Protein AF-A0A836VCF6-F1 (afdb_monomer)

Foldseek 3Di:
DDDDDDDPPPDDPDPPPPPPVVVVVVVVVCVVVVVVVVVVCCQQQPDPVPPGGNVVVVCVVVVVVVCVVVPNCVVVVVVVVVCQLVCVVPDPPDPDPDHPVRVVCVVCCCVVVAVQFLDKDKAAPVCVVVLVVLCPPPPFPDKDKDKDFDDDPPDPPQPVPPPDPDDRPTDIIMIMTTGHDPVCSVVSVVSD

Sequence (192 aa):
MPILVSPVWAEGGEGAVGDSWIQAHLSTLDARFGDVVALLETFLFADLGTGVPLIVVLLLLGGIYYSFYFGWLSFRGFRHAIDVIRGRYDDPDGPGEISHFQALTSALSATVGLGNIAGVAIVKPFLVEKLLENLRRAPLEACSVREVKGYGRQKSYLDQYSDSEYSLAFLPKVEVTLWVEDARSEEIVRKI

pLDDT: mean 77.46, std 15.01, range [37.38, 95.38]

Mean predicted aligned error: 16.12 Å

Secondary structure (DSSP, 8-state):
-------TTS-----TTTSHHHHHHHHHHHHHHHHHHHHHHHHHT-B-SSSSBHHHHHHHHHHHHHHHHTTSHHHHHHHHHHHHHTTTT--TTSS-SS-HHHHHHHHHHHHHH-TTEEEEEEE-GGGHHHHHHHHTTS--SEEEEEEEEE-STT-SS--S--SSS----PEEEEEEEEE--GGGHHHHHTT-

Radius of gyration: 30.4 Å; Cα contacts (8 Å, |Δi|>4): 134; chains: 1; bounding box: 53×67×80 Å

Solvent-accessible surface area (backbone atoms only — not comparable to full-atom values): 11812 Å² total; per-residue (Å²): 142,80,86,83,80,74,67,90,81,76,81,74,84,79,76,87,80,76,49,64,68,52,51,53,51,48,53,51,48,50,52,57,49,46,58,54,47,54,55,50,46,59,61,40,54,33,60,82,84,73,89,49,35,42,48,57,54,50,49,49,51,48,51,50,51,48,41,58,72,57,64,45,41,81,62,55,50,51,55,50,53,52,40,47,47,70,44,78,72,64,61,94,88,52,102,64,98,67,54,65,44,57,53,49,50,52,53,47,46,54,62,71,64,51,79,42,62,47,46,77,47,82,43,54,63,90,49,48,65,61,48,51,60,63,46,68,84,49,89,61,80,45,76,47,78,44,83,40,76,44,82,67,85,89,62,81,84,70,71,85,58,79,87,50,103,79,60,86,78,63,42,80,27,29,38,38,42,35,29,28,61,74,97,48,24,70,64,53,62,75,64,106

Structure (mmCIF, N/CA/C/O backbone):
data_AF-A0A836VCF6-F1
#
_entry.id   AF-A0A836VCF6-F1
#
loop_
_atom_site.group_PDB
_atom_site.id
_atom_site.type_symbol
_atom_site.label_atom_id
_atom_site.label_alt_id
_atom_site.label_comp_id
_atom_site.label_asym_id
_atom_site.label_entity_id
_atom_site.label_seq_id
_atom_site.pdbx_PDB_ins_code
_atom_site.Cartn_x
_atom_site.Cartn_y
_atom_site.Cartn_z
_atom_site.occupancy
_atom_site.B_iso_or_equiv
_atom_site.auth_seq_id
_atom_site.auth_comp_id
_atom_site.auth_asym_id
_atom_site.auth_atom_id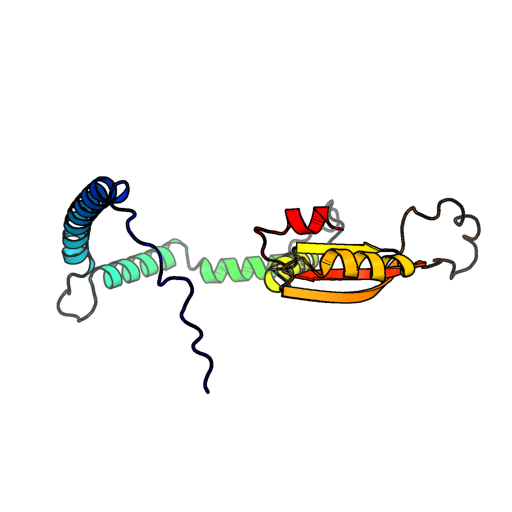
_atom_site.pdbx_PDB_model_num
ATOM 1 N N . MET A 1 1 ? 33.154 37.637 16.540 1.00 40.69 1 MET A N 1
ATOM 2 C CA . MET A 1 1 ? 32.206 37.612 15.406 1.00 40.69 1 MET A CA 1
ATOM 3 C C . MET A 1 1 ? 31.590 36.224 15.307 1.00 40.69 1 MET A C 1
ATOM 5 O O . MET A 1 1 ? 32.277 35.319 14.852 1.00 40.69 1 MET A O 1
ATOM 9 N N . PRO A 1 2 ? 30.344 36.038 15.765 1.00 38.09 2 PRO A N 1
ATOM 10 C CA . PRO A 1 2 ? 29.481 34.953 15.324 1.00 38.09 2 PRO A CA 1
ATOM 11 C C . PRO A 1 2 ? 28.315 35.502 14.486 1.00 38.09 2 PRO A C 1
ATOM 13 O O . PRO A 1 2 ? 27.782 36.578 14.752 1.00 38.09 2 PRO A O 1
ATOM 16 N N . ILE A 1 3 ? 27.963 34.760 13.442 1.00 43.88 3 ILE A N 1
ATOM 17 C CA . ILE A 1 3 ? 26.873 35.052 12.513 1.00 43.88 3 ILE A CA 1
ATOM 18 C C . ILE A 1 3 ? 25.553 34.703 13.215 1.00 43.88 3 ILE A C 1
ATOM 20 O O . ILE A 1 3 ? 25.296 33.537 13.505 1.00 43.88 3 ILE A O 1
ATOM 24 N N . LEU A 1 4 ? 24.741 35.720 13.513 1.00 43.47 4 LEU A N 1
ATOM 25 C CA . LEU A 1 4 ? 23.339 35.559 13.898 1.00 43.47 4 LEU A CA 1
ATOM 26 C C . LEU A 1 4 ? 22.538 35.222 12.638 1.00 43.47 4 LEU A C 1
ATOM 28 O O . LEU A 1 4 ? 22.347 36.079 11.781 1.00 43.47 4 LEU A O 1
ATOM 32 N N . VAL A 1 5 ? 22.068 33.982 12.533 1.00 50.16 5 VAL A N 1
ATOM 33 C CA . VAL A 1 5 ? 20.978 33.630 11.620 1.00 50.16 5 VAL A CA 1
ATOM 34 C C . VAL A 1 5 ? 19.702 33.733 12.448 1.00 50.16 5 VAL A C 1
ATOM 36 O O . VAL A 1 5 ? 19.405 32.842 13.243 1.00 50.16 5 VAL A O 1
ATOM 39 N N . SER A 1 6 ? 18.999 34.863 12.351 1.00 51.84 6 SER A N 1
ATOM 40 C CA . SER A 1 6 ? 17.642 34.949 12.885 1.00 51.84 6 SER A CA 1
ATOM 41 C C . SER A 1 6 ? 16.709 34.127 11.988 1.00 51.84 6 SER A C 1
ATOM 43 O O . SER A 1 6 ? 16.887 34.098 10.766 1.00 51.84 6 SER A O 1
ATOM 45 N N . PRO A 1 7 ? 15.727 33.418 12.558 1.00 46.94 7 PRO A N 1
ATOM 46 C CA . PRO A 1 7 ? 14.741 32.725 11.755 1.00 46.94 7 PRO A CA 1
ATOM 47 C C . PRO A 1 7 ? 13.890 33.712 10.942 1.00 46.94 7 PRO A C 1
ATOM 49 O O . PRO A 1 7 ? 13.363 34.685 11.480 1.00 46.94 7 PRO A O 1
ATOM 52 N N . VAL A 1 8 ? 13.701 33.407 9.655 1.00 54.53 8 VAL A N 1
ATOM 53 C CA . VAL A 1 8 ? 12.976 34.218 8.654 1.00 54.53 8 VAL A CA 1
ATOM 54 C C . VAL A 1 8 ? 11.466 34.367 8.930 1.00 54.53 8 VAL A C 1
ATOM 56 O O . VAL A 1 8 ? 10.745 34.994 8.165 1.00 54.53 8 VAL A O 1
ATOM 59 N N . TRP A 1 9 ? 10.978 33.804 10.035 1.00 50.16 9 TRP A N 1
ATOM 60 C CA . TRP A 1 9 ? 9.590 33.885 10.496 1.00 50.16 9 TRP A CA 1
ATOM 61 C C . TRP A 1 9 ? 9.353 34.945 11.585 1.00 50.16 9 TRP A C 1
ATOM 63 O O . TRP A 1 9 ? 8.245 35.041 12.103 1.00 50.16 9 TRP A O 1
ATOM 73 N N . ALA A 1 10 ? 10.362 35.748 11.943 1.00 41.81 10 ALA A N 1
ATOM 74 C CA . ALA A 1 10 ? 10.241 36.763 12.996 1.00 41.81 10 ALA A CA 1
ATOM 75 C C . ALA A 1 10 ? 9.867 38.182 12.508 1.00 41.81 10 ALA A C 1
ATOM 77 O O . ALA A 1 10 ? 9.735 39.081 13.334 1.00 41.81 10 ALA A O 1
ATOM 78 N N . GLU A 1 11 ? 9.649 38.399 11.207 1.00 43.53 11 GLU A N 1
ATOM 79 C CA . GLU A 1 11 ? 9.199 39.691 10.663 1.00 43.53 11 GLU A CA 1
ATOM 80 C C . GLU A 1 11 ? 7.970 39.504 9.767 1.00 43.53 11 GLU A C 1
ATOM 82 O O . GLU A 1 11 ? 8.047 39.420 8.545 1.00 43.53 11 GLU A O 1
ATOM 87 N N . GLY A 1 12 ? 6.811 39.419 10.414 1.00 37.66 12 GLY A N 1
ATOM 88 C CA . GLY A 1 12 ? 5.497 39.422 9.783 1.00 37.66 12 GLY A CA 1
ATOM 89 C C . GLY A 1 12 ? 4.502 40.101 10.711 1.00 37.66 12 GLY A C 1
ATOM 90 O O . GLY A 1 12 ? 3.755 39.434 11.421 1.00 37.66 12 GLY A O 1
ATOM 91 N N . GLY A 1 13 ? 4.553 41.432 10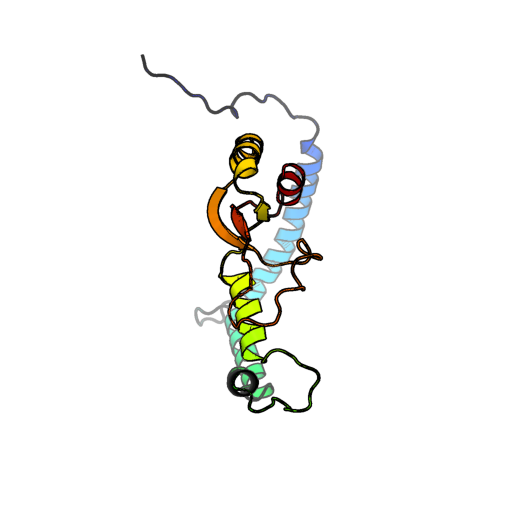.757 1.00 37.38 13 GLY A N 1
ATOM 92 C CA . GLY A 1 13 ? 3.535 42.240 11.415 1.00 37.38 13 GLY A CA 1
ATOM 93 C C . GLY A 1 13 ? 2.175 42.066 10.737 1.00 37.38 13 GLY A C 1
ATOM 94 O O . GLY A 1 13 ? 2.066 42.137 9.517 1.00 37.38 13 GLY A O 1
ATOM 95 N N . GLU A 1 14 ? 1.163 41.855 11.575 1.00 46.75 14 GLU A N 1
ATOM 96 C CA . GLU A 1 14 ? -0.240 42.224 11.364 1.00 46.75 14 GLU A CA 1
ATOM 97 C C . GLU A 1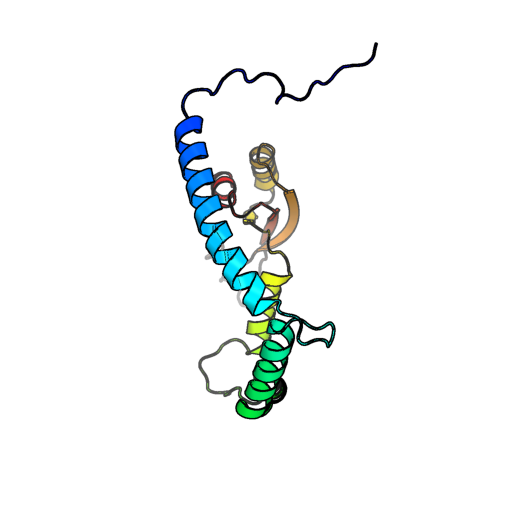 14 ? -0.951 41.651 10.125 1.00 46.75 14 GLU A C 1
ATOM 99 O O . GLU A 1 14 ? -1.226 42.328 9.140 1.00 46.75 14 GLU A O 1
ATOM 104 N N . GLY A 1 15 ? -1.425 40.413 10.283 1.00 39.78 15 GLY A N 1
ATOM 105 C CA . GLY A 1 15 ? -2.640 39.901 9.638 1.00 39.78 15 GLY A CA 1
ATOM 106 C C . GLY A 1 15 ? -3.902 40.125 10.487 1.00 39.78 15 GLY A C 1
ATOM 107 O O . GLY A 1 15 ? -4.812 39.300 10.488 1.00 39.78 15 GLY A O 1
ATOM 108 N N . ALA A 1 16 ? -3.974 41.215 11.255 1.00 52.16 16 ALA A N 1
ATOM 109 C CA . ALA A 1 16 ? -5.160 41.580 12.023 1.00 52.16 16 ALA A CA 1
ATOM 110 C C . ALA A 1 16 ? -6.220 42.186 11.089 1.00 52.16 16 ALA A C 1
ATOM 112 O O . ALA A 1 16 ? -6.293 43.400 10.987 1.00 52.16 16 ALA A O 1
ATOM 113 N N . VAL A 1 17 ? -6.987 41.346 10.376 1.00 50.31 17 VAL A N 1
ATOM 114 C CA . VAL A 1 17 ? -8.342 41.630 9.820 1.00 50.31 17 VAL A CA 1
ATOM 115 C C . VAL A 1 17 ? -8.967 40.380 9.155 1.00 50.31 17 VAL A C 1
ATOM 117 O O . VAL A 1 17 ? -10.184 40.324 9.002 1.00 50.31 17 VAL A O 1
ATOM 120 N N . GLY A 1 18 ? -8.196 39.325 8.855 1.00 51.38 18 GLY A N 1
ATOM 121 C CA . GLY A 1 18 ? -8.727 38.058 8.311 1.00 51.38 18 GLY A CA 1
ATOM 122 C C . GLY A 1 18 ? -9.150 37.012 9.351 1.00 51.38 18 GLY A C 1
ATOM 123 O O . GLY A 1 18 ? -10.059 36.228 9.090 1.00 51.38 18 GLY A O 1
ATOM 124 N N . ASP A 1 19 ? -8.547 37.040 10.542 1.00 59.59 19 ASP A N 1
ATOM 125 C CA . ASP A 1 19 ? -8.586 35.899 11.468 1.00 59.59 19 ASP A CA 1
ATOM 126 C C . ASP A 1 19 ? -9.614 36.020 12.600 1.00 59.59 19 ASP A C 1
ATOM 128 O O . ASP A 1 19 ? -9.986 35.017 13.184 1.00 59.59 19 ASP A O 1
ATOM 132 N N . SER A 1 20 ? -10.146 37.203 12.919 1.00 69.69 20 SER A N 1
ATOM 133 C CA . SER A 1 20 ? -11.030 37.365 14.093 1.00 69.69 20 SER A CA 1
ATOM 134 C C . SER A 1 20 ? -12.362 36.611 13.965 1.00 69.69 20 SER A C 1
ATOM 136 O O . SER A 1 20 ? -12.773 35.901 14.882 1.00 69.69 20 SER A O 1
ATOM 138 N N . TRP A 1 21 ? -13.030 36.706 12.809 1.00 77.81 21 TRP A N 1
ATOM 139 C CA . TRP A 1 21 ? -14.312 36.026 12.591 1.00 77.81 21 TRP A CA 1
ATOM 140 C C . TRP A 1 21 ? -14.137 34.515 12.399 1.00 77.81 21 TRP A C 1
ATOM 142 O O . TRP A 1 21 ? -15.017 33.758 12.812 1.00 77.81 21 TRP A O 1
ATOM 152 N N . ILE A 1 22 ? -13.006 34.091 11.815 1.00 80.56 22 ILE A N 1
ATOM 153 C CA . ILE A 1 22 ? -12.622 32.684 11.664 1.00 80.56 22 ILE A CA 1
ATOM 154 C C . ILE A 1 22 ? -12.351 32.107 13.047 1.00 80.56 22 ILE A C 1
ATOM 156 O O . ILE A 1 22 ? -12.977 31.127 13.414 1.00 80.56 22 ILE A O 1
ATOM 160 N N . GLN A 1 23 ? -11.517 32.754 13.860 1.00 80.94 23 GLN A N 1
ATOM 161 C CA . GLN A 1 23 ? -11.222 32.324 15.227 1.00 80.94 23 GLN A CA 1
ATOM 162 C C . GLN A 1 23 ? -12.479 32.336 16.117 1.00 80.94 23 GLN A C 1
ATOM 164 O O . GLN A 1 23 ? -12.679 31.424 16.917 1.00 80.94 23 GLN A O 1
ATOM 169 N N . ALA A 1 24 ? -13.390 33.301 15.945 1.00 80.69 24 ALA A N 1
ATOM 170 C CA . ALA A 1 24 ? -14.680 33.318 16.645 1.00 80.69 24 ALA A CA 1
ATOM 171 C C . ALA A 1 24 ? -15.609 32.165 16.211 1.00 80.69 24 ALA A C 1
ATOM 173 O O . ALA A 1 24 ? -16.263 31.540 17.048 1.00 80.69 24 ALA A O 1
ATOM 174 N N . HIS A 1 25 ? -15.656 31.840 14.915 1.00 84.25 25 HIS A N 1
ATOM 175 C CA . HIS A 1 25 ? -16.401 30.678 14.421 1.00 84.25 25 HIS A CA 1
ATOM 176 C C . HIS A 1 25 ? -15.766 29.359 14.868 1.00 84.25 25 HIS A C 1
ATOM 178 O O . HIS A 1 25 ? -16.492 28.472 15.309 1.00 84.25 25 HIS A O 1
ATOM 184 N N . LEU A 1 26 ? -14.438 29.241 14.803 1.00 85.25 26 LEU A N 1
ATOM 185 C CA . LEU A 1 26 ? -13.685 28.067 15.241 1.00 85.25 26 LEU A CA 1
ATOM 186 C C . LEU A 1 26 ? -13.871 27.823 16.737 1.00 85.25 26 LEU A C 1
ATOM 188 O O . LEU A 1 26 ? -14.265 26.734 17.111 1.00 85.25 26 LEU A O 1
ATOM 192 N N . SER A 1 27 ? -13.727 28.842 17.583 1.00 83.94 27 SER A N 1
ATOM 193 C CA . SER A 1 27 ? -13.968 28.713 19.030 1.00 83.94 27 SER A CA 1
ATOM 194 C C . SER A 1 27 ? -15.416 28.358 19.377 1.00 83.94 27 SER A C 1
ATOM 196 O O . SER A 1 27 ? -15.660 27.607 20.319 1.00 83.94 27 SER A O 1
ATOM 198 N N . THR A 1 28 ? -16.391 28.849 18.605 1.00 82.44 28 THR A N 1
ATOM 199 C CA . THR A 1 28 ? -17.796 28.451 18.771 1.00 82.44 28 THR A CA 1
ATOM 200 C C . THR A 1 28 ? -18.011 26.996 18.348 1.00 82.44 28 THR A C 1
ATOM 202 O O . THR A 1 28 ? -18.723 26.260 19.030 1.00 82.44 28 THR A O 1
ATOM 205 N N . LEU A 1 29 ? -17.397 26.567 17.241 1.00 86.44 29 LEU A N 1
ATOM 206 C CA . LEU A 1 29 ? -17.429 25.180 16.772 1.00 86.44 29 LEU A CA 1
ATOM 207 C C . LEU A 1 29 ? -16.742 24.240 17.764 1.00 86.44 29 LEU A C 1
ATOM 209 O O . LEU A 1 29 ? -17.327 23.222 18.117 1.00 86.44 29 LEU A O 1
ATOM 213 N N . ASP A 1 30 ? -15.569 24.612 18.267 1.00 90.00 30 ASP A N 1
ATOM 214 C CA . ASP A 1 30 ? -14.799 23.852 19.248 1.00 90.00 30 ASP A CA 1
ATOM 215 C C . ASP A 1 30 ? -15.549 23.730 20.570 1.00 90.00 30 ASP A C 1
ATOM 217 O O . ASP A 1 30 ? -15.584 22.648 21.147 1.00 90.00 30 ASP A O 1
ATOM 221 N N . ALA A 1 31 ? -16.220 24.790 21.033 1.00 89.88 31 ALA A N 1
ATOM 222 C CA . ALA A 1 31 ? -17.048 24.720 22.234 1.00 89.88 31 ALA A CA 1
ATOM 223 C C . ALA A 1 31 ? -18.228 23.751 22.050 1.00 89.88 31 ALA A C 1
ATOM 225 O O . ALA A 1 31 ? -18.467 22.886 22.889 1.00 89.88 31 ALA A O 1
ATOM 226 N N . ARG A 1 32 ? -18.938 23.839 20.916 1.00 86.50 32 ARG A N 1
ATOM 227 C CA . ARG A 1 32 ? -20.066 22.942 20.612 1.00 86.50 32 ARG A CA 1
ATOM 228 C C . ARG A 1 32 ? -19.626 21.497 20.420 1.00 86.50 32 ARG A C 1
ATOM 230 O O . ARG A 1 32 ? -20.327 20.586 20.851 1.00 86.50 32 ARG A O 1
ATOM 237 N N . PHE A 1 33 ? -18.490 21.285 19.766 1.00 90.19 33 PHE A N 1
ATOM 238 C CA . PHE A 1 33 ? -17.919 19.961 19.575 1.00 90.19 33 PHE A CA 1
ATOM 239 C C . PHE A 1 33 ? -17.411 19.395 20.904 1.00 90.19 33 PHE A C 1
ATOM 241 O O . PHE A 1 33 ? -17.685 18.240 21.213 1.00 90.19 33 PHE A O 1
ATOM 248 N N . GLY A 1 34 ? -16.767 20.224 21.726 1.00 89.25 34 GLY A N 1
ATOM 249 C CA . GLY A 1 34 ? -16.310 19.888 23.071 1.00 89.25 34 GLY A CA 1
ATOM 250 C C . GLY A 1 34 ? -17.442 19.426 23.984 1.00 89.25 34 GLY A C 1
ATOM 251 O O . GLY A 1 34 ? -17.303 18.389 24.622 1.00 89.25 34 GLY A O 1
ATOM 252 N N . ASP A 1 35 ? -18.590 20.111 23.980 1.00 90.19 35 ASP A N 1
ATOM 253 C CA . ASP A 1 35 ? -19.769 19.705 24.761 1.00 90.19 35 ASP A CA 1
ATOM 254 C C . ASP A 1 35 ? -20.273 18.304 24.364 1.00 90.19 35 ASP A C 1
ATOM 256 O O . ASP A 1 35 ? -20.611 17.478 25.216 1.00 90.19 35 ASP A O 1
ATOM 260 N N . VAL A 1 36 ? -20.303 18.011 23.058 1.00 88.75 36 VAL A N 1
ATOM 261 C CA . VAL A 1 36 ? -20.720 16.700 22.532 1.00 88.75 36 VAL A CA 1
ATOM 262 C C . VAL A 1 36 ? -19.695 15.622 22.882 1.00 88.75 36 VAL A C 1
ATOM 264 O O . VAL A 1 36 ? -20.072 14.532 23.317 1.00 88.75 36 VAL A O 1
ATOM 267 N N . VAL A 1 37 ? -18.405 15.922 22.717 1.00 90.50 37 VAL A N 1
ATOM 268 C CA . VAL A 1 37 ? -17.311 15.002 23.041 1.00 90.50 37 VAL A CA 1
ATOM 269 C C . VAL A 1 37 ? -17.278 14.707 24.534 1.00 90.50 37 VAL A C 1
ATOM 271 O O . VAL A 1 37 ? -17.164 13.543 24.885 1.00 90.50 37 VAL A O 1
ATOM 274 N N . ALA A 1 38 ? -17.459 15.697 25.408 1.00 88.56 38 ALA A N 1
ATOM 275 C CA . ALA A 1 38 ? -17.458 15.506 26.859 1.00 88.56 38 ALA A CA 1
ATOM 276 C C . ALA A 1 38 ? -18.604 14.592 27.330 1.00 88.56 38 ALA A C 1
ATOM 278 O O . ALA A 1 38 ? -18.423 13.744 28.211 1.00 88.56 38 ALA A O 1
ATOM 279 N N . LEU A 1 39 ? -19.785 14.718 26.712 1.00 88.50 39 LEU A N 1
ATOM 280 C CA . LEU A 1 39 ? -20.911 13.815 26.958 1.00 88.50 39 LEU A CA 1
ATOM 281 C C . LEU A 1 39 ? -20.563 12.386 26.519 1.00 88.50 39 LEU A C 1
ATOM 283 O O . LEU A 1 39 ? -20.772 11.432 27.273 1.00 88.50 39 LEU A O 1
ATOM 287 N N . LEU A 1 40 ? -19.998 12.242 25.318 1.00 86.69 40 LEU A N 1
ATOM 288 C CA . LEU A 1 40 ? -19.585 10.950 24.779 1.00 86.69 40 LEU A CA 1
ATOM 289 C C . LEU A 1 40 ? -18.458 10.319 25.612 1.00 86.69 40 LEU A C 1
ATOM 291 O O . LEU A 1 40 ? -18.493 9.121 25.867 1.00 86.69 40 LEU A O 1
ATOM 295 N N . GLU A 1 41 ? -17.493 11.117 26.070 1.00 87.69 41 GLU A N 1
ATOM 296 C CA . GLU A 1 41 ? -16.352 10.706 26.889 1.00 87.69 41 GLU A CA 1
ATOM 297 C C . GLU A 1 41 ? -16.824 10.147 28.230 1.00 87.69 41 GLU A C 1
ATOM 299 O O . GLU A 1 41 ? -16.440 9.042 28.606 1.00 87.69 41 GLU A O 1
ATOM 304 N N . THR A 1 42 ? -17.739 10.854 28.898 1.00 87.19 42 THR A N 1
ATOM 305 C CA . THR A 1 42 ? -18.332 10.411 30.168 1.00 87.19 42 THR A CA 1
ATOM 306 C C . THR A 1 42 ? -19.000 9.043 30.031 1.00 87.19 42 THR A C 1
ATOM 308 O O . THR A 1 42 ? -18.909 8.214 30.933 1.00 87.19 42 THR A O 1
ATOM 311 N N . PHE A 1 43 ? -19.662 8.785 28.901 1.00 86.56 43 PHE A N 1
ATOM 312 C CA . PHE A 1 43 ? -20.333 7.512 28.660 1.00 86.56 43 PHE A CA 1
ATOM 313 C C . PHE A 1 43 ? -19.361 6.408 28.216 1.00 86.56 43 PHE A C 1
ATOM 315 O O . PHE A 1 43 ? -19.386 5.308 28.762 1.00 86.56 43 PHE A O 1
ATOM 322 N N . LEU A 1 44 ? -18.489 6.682 27.242 1.00 85.25 44 LEU A N 1
ATOM 323 C CA . LEU A 1 44 ? -17.570 5.698 26.657 1.00 85.25 44 LEU A CA 1
ATOM 324 C C . LEU A 1 44 ? -16.430 5.312 27.604 1.00 85.25 44 LEU A C 1
ATOM 326 O O . LEU A 1 44 ? -16.021 4.150 27.620 1.00 85.25 44 LEU A O 1
ATOM 330 N N . PHE A 1 45 ? -15.927 6.258 28.397 1.00 86.44 45 PHE A N 1
ATOM 331 C CA . PHE A 1 45 ? -14.832 6.037 29.343 1.00 86.44 45 PHE A CA 1
ATOM 332 C C . PHE A 1 45 ? -15.299 5.858 30.787 1.00 86.44 45 PHE A C 1
ATOM 334 O O . PHE A 1 45 ? -14.473 5.863 31.697 1.00 86.44 45 PHE A O 1
ATOM 341 N N . ALA A 1 46 ? -16.599 5.633 31.005 1.00 86.44 46 ALA A N 1
ATOM 342 C CA . ALA A 1 46 ? -17.109 5.239 32.310 1.00 86.44 46 ALA A CA 1
ATOM 343 C C . ALA A 1 46 ? -16.358 3.994 32.817 1.00 86.44 46 ALA A C 1
ATOM 345 O O . ALA A 1 46 ? -16.347 2.950 32.159 1.00 86.44 46 ALA A O 1
ATOM 346 N N . ASP A 1 47 ? -15.722 4.106 33.983 1.00 83.12 47 ASP A N 1
ATOM 347 C CA . ASP A 1 47 ? -15.103 2.971 34.662 1.00 83.12 47 ASP A CA 1
ATOM 348 C C . ASP A 1 47 ? -16.177 2.223 35.459 1.00 83.12 47 ASP A C 1
ATOM 350 O O . ASP A 1 47 ? -16.853 2.793 36.317 1.00 83.12 47 ASP A O 1
ATOM 354 N N . LEU A 1 48 ? -16.326 0.926 35.191 1.00 77.06 48 LEU A N 1
ATOM 355 C CA . LEU A 1 48 ? -17.246 0.043 35.918 1.00 77.06 48 LEU A CA 1
ATOM 356 C C . LEU A 1 48 ? -16.666 -0.456 37.257 1.00 77.06 48 LEU A C 1
ATOM 358 O O . LEU A 1 48 ? -17.123 -1.464 37.792 1.00 77.06 48 LEU A O 1
ATOM 362 N N . GLY A 1 49 ? -15.640 0.215 37.785 1.00 77.56 49 GLY A N 1
ATOM 363 C CA . GLY A 1 49 ? -14.923 -0.184 38.998 1.00 77.56 49 GLY A CA 1
ATOM 364 C C . GLY A 1 49 ? -13.908 -1.303 38.760 1.00 77.56 49 GLY A C 1
ATOM 365 O O . GLY A 1 49 ? -13.499 -1.975 39.704 1.00 77.56 49 GLY A O 1
ATOM 366 N N . THR A 1 50 ? -13.515 -1.521 37.503 1.00 77.69 50 THR A N 1
ATOM 367 C CA . THR A 1 50 ? -12.554 -2.563 37.097 1.00 77.69 50 THR A CA 1
ATOM 368 C C . THR A 1 50 ? -11.235 -1.975 36.592 1.00 77.69 50 THR A C 1
ATOM 370 O O . THR A 1 50 ? -10.321 -2.731 36.267 1.00 77.69 50 THR A O 1
ATOM 373 N N . GLY A 1 51 ? -11.119 -0.640 36.530 1.00 81.88 51 GLY A N 1
ATOM 374 C CA . GLY A 1 51 ? -9.967 0.061 35.959 1.00 81.88 51 GLY A CA 1
ATOM 375 C C . GLY A 1 51 ? -9.910 -0.020 34.430 1.00 81.88 51 GLY A C 1
ATOM 376 O O . GLY A 1 51 ? -8.922 0.395 33.826 1.00 81.88 51 GLY A O 1
ATOM 377 N N . VAL A 1 52 ? -10.952 -0.572 33.800 1.00 85.69 52 VAL A N 1
ATOM 378 C CA . VAL A 1 52 ? -11.070 -0.740 32.352 1.00 85.69 52 VAL A CA 1
ATOM 379 C C . VAL A 1 52 ? -12.253 0.102 31.859 1.00 85.69 52 VAL A C 1
ATOM 381 O O . VAL A 1 52 ? -13.370 -0.090 32.347 1.00 85.69 52 VAL A O 1
ATOM 384 N N . PRO A 1 53 ? -12.045 1.006 30.882 1.00 88.81 53 PRO A N 1
ATOM 385 C CA . PRO A 1 53 ? -13.122 1.809 30.306 1.00 88.81 53 PRO A CA 1
ATOM 386 C C . PRO A 1 53 ? -14.248 0.951 29.709 1.00 88.81 53 PRO A C 1
ATOM 388 O O . PRO A 1 53 ? -13.971 -0.058 29.050 1.00 88.81 53 PRO A O 1
ATOM 391 N N . LEU A 1 54 ? -15.507 1.385 29.844 1.00 88.75 54 LEU A N 1
ATOM 392 C CA . LEU A 1 54 ? -16.680 0.721 29.252 1.0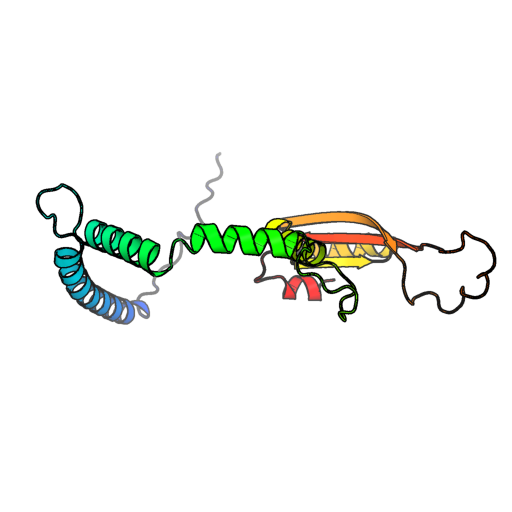0 88.75 54 LEU A CA 1
ATOM 393 C C . LEU A 1 54 ? -16.490 0.423 27.757 1.00 88.75 54 LEU A C 1
ATOM 395 O O . LEU A 1 54 ? -16.832 -0.669 27.301 1.00 88.75 54 LEU A O 1
ATOM 399 N N . ILE A 1 55 ? -15.903 1.351 26.995 1.00 90.94 55 ILE A N 1
ATOM 400 C CA . ILE A 1 55 ? -15.625 1.160 25.568 1.00 90.94 55 ILE A CA 1
ATOM 401 C C . ILE A 1 55 ? -14.716 -0.043 25.307 1.00 90.94 55 ILE A C 1
ATOM 403 O O . ILE A 1 55 ? -14.954 -0.786 24.362 1.00 90.94 55 ILE A O 1
ATOM 407 N N . VAL A 1 56 ? -13.714 -0.291 26.153 1.00 90.50 56 VAL A N 1
ATOM 408 C CA . VAL A 1 56 ? -12.806 -1.435 25.996 1.00 90.50 56 VAL A CA 1
ATOM 409 C C . VAL A 1 56 ? -13.554 -2.738 26.257 1.00 90.50 56 VAL A C 1
ATOM 411 O O . VAL A 1 56 ? -13.380 -3.696 25.509 1.00 90.50 56 VAL A O 1
ATOM 414 N N . VAL A 1 57 ? -14.438 -2.764 27.259 1.00 91.19 57 VAL A N 1
ATOM 415 C CA . VAL A 1 57 ? -15.299 -3.922 27.546 1.00 91.19 57 VAL A CA 1
ATOM 416 C C . VAL A 1 57 ? -16.255 -4.190 26.383 1.00 91.19 57 VAL A C 1
ATOM 418 O O . VAL A 1 57 ? -16.374 -5.330 25.933 1.00 91.19 57 VAL A O 1
ATOM 421 N N . LEU A 1 58 ? -16.892 -3.145 25.851 1.00 91.19 58 LEU A N 1
ATOM 422 C CA . LEU A 1 58 ? -17.786 -3.234 24.698 1.00 91.19 58 LEU A CA 1
ATOM 423 C C . LEU A 1 58 ? -17.044 -3.713 23.441 1.00 91.19 58 LEU A C 1
ATOM 425 O O . LEU A 1 58 ? -17.548 -4.582 22.732 1.00 91.19 58 LEU A O 1
ATOM 429 N N . LEU A 1 59 ? -15.843 -3.189 23.176 1.00 93.06 59 LEU A N 1
ATOM 430 C CA . LEU A 1 59 ? -15.003 -3.590 22.045 1.00 93.06 59 LEU A CA 1
ATOM 431 C C . LEU A 1 59 ? -14.488 -5.023 22.191 1.00 93.06 59 LEU A C 1
ATOM 433 O O . LEU A 1 59 ? -14.465 -5.753 21.204 1.00 93.06 59 LEU A O 1
ATOM 437 N N . LEU A 1 60 ? -14.118 -5.454 23.398 1.00 93.81 60 LEU A N 1
ATOM 438 C CA . LEU A 1 60 ? -13.736 -6.841 23.664 1.00 93.81 60 LEU A CA 1
ATOM 439 C C . LEU A 1 60 ? -14.916 -7.785 23.452 1.00 93.81 60 LEU A C 1
ATOM 441 O O . LEU A 1 60 ? -14.778 -8.771 22.734 1.00 93.81 60 LEU A O 1
ATOM 445 N N . LEU A 1 61 ? -16.084 -7.476 24.020 1.00 94.31 61 LEU A N 1
ATOM 446 C CA . LEU A 1 61 ? -17.291 -8.282 23.839 1.00 94.31 61 LEU A CA 1
ATOM 447 C C . LEU A 1 61 ? -17.730 -8.321 22.375 1.00 94.31 61 LEU A C 1
ATOM 449 O O . LEU A 1 61 ? -18.017 -9.398 21.864 1.00 94.31 61 LEU A O 1
ATOM 453 N N . GLY A 1 62 ? -17.731 -7.178 21.686 1.00 95.38 62 GLY A N 1
ATOM 454 C CA . GLY A 1 62 ? -18.031 -7.089 20.260 1.00 95.38 62 GLY A CA 1
ATOM 455 C C . GLY A 1 62 ? -17.019 -7.863 19.418 1.00 95.38 62 GLY A C 1
ATOM 456 O O . GLY A 1 62 ? -17.408 -8.656 18.566 1.00 95.38 62 GLY A O 1
ATOM 457 N N . GLY A 1 63 ? -15.724 -7.710 19.695 1.00 93.19 63 GLY A N 1
ATOM 458 C CA . GLY A 1 63 ? -14.650 -8.440 19.027 1.00 93.19 63 GLY A CA 1
ATOM 459 C C . GLY A 1 63 ? -14.763 -9.949 19.224 1.00 93.19 63 GLY A C 1
ATOM 460 O O . GLY A 1 63 ? -14.643 -10.700 18.259 1.00 93.19 63 GLY A O 1
ATOM 461 N N . ILE A 1 64 ? -15.066 -10.403 20.441 1.00 93.25 64 ILE A N 1
ATOM 462 C CA . ILE A 1 64 ? -15.307 -11.815 20.757 1.00 93.25 64 ILE A CA 1
ATOM 463 C C . ILE A 1 64 ? -16.566 -12.311 20.038 1.00 93.25 64 ILE A C 1
ATOM 465 O O . ILE A 1 64 ? -16.504 -13.317 19.331 1.00 93.25 64 ILE A O 1
ATOM 469 N N . TYR A 1 65 ? -17.684 -11.591 20.155 1.00 94.25 65 TYR A N 1
ATOM 470 C CA . TYR A 1 65 ? -18.946 -11.924 19.496 1.00 94.25 65 TYR A CA 1
ATOM 471 C C . TYR A 1 65 ? -18.761 -12.078 17.986 1.00 94.25 65 TYR A C 1
ATOM 473 O O . TYR A 1 65 ? -19.104 -13.120 17.434 1.00 94.25 65 TYR A O 1
ATOM 481 N N . TYR A 1 66 ? -18.144 -11.095 17.325 1.00 91.69 66 TYR A N 1
ATOM 482 C CA . TYR A 1 66 ? -17.870 -11.157 15.893 1.00 91.69 66 TYR A CA 1
ATOM 483 C C . TYR A 1 66 ? -16.857 -12.251 15.542 1.00 91.69 66 TYR A C 1
ATOM 485 O O . TYR A 1 66 ? -17.030 -12.928 14.533 1.00 91.69 66 TYR A O 1
ATOM 493 N N . SER A 1 67 ? -15.851 -12.505 16.382 1.00 90.38 67 SER A N 1
ATOM 494 C CA . SER A 1 67 ? -14.898 -13.604 16.160 1.00 90.38 67 SER A CA 1
ATOM 495 C C . SER A 1 67 ? -15.588 -14.972 16.129 1.00 90.38 67 SER A C 1
ATOM 497 O O . SER A 1 67 ? -15.280 -15.796 15.261 1.00 90.38 67 SER A O 1
ATOM 499 N N . PHE A 1 68 ? -16.555 -15.205 17.024 1.00 91.19 68 PHE A N 1
ATOM 500 C CA . PHE A 1 68 ? -17.379 -16.417 17.019 1.00 91.19 68 PHE A CA 1
ATOM 501 C C . PHE A 1 68 ? -18.420 -16.411 15.892 1.00 91.19 68 PHE A C 1
ATOM 503 O O . PHE A 1 68 ? -18.571 -17.425 15.214 1.00 91.19 68 PHE A O 1
ATOM 510 N N . TYR A 1 69 ? -19.091 -15.282 15.647 1.00 90.88 69 TYR A N 1
ATOM 511 C CA . TYR A 1 69 ? -20.111 -15.134 14.603 1.00 90.88 69 TYR A CA 1
ATOM 512 C C . TYR A 1 69 ? -19.545 -15.392 13.201 1.00 90.88 69 TYR A C 1
ATOM 514 O O . TYR A 1 69 ? -20.114 -16.160 12.431 1.00 90.88 69 TYR A O 1
ATOM 522 N N . PHE A 1 70 ? -18.375 -14.830 12.886 1.00 87.25 70 PHE A N 1
ATOM 523 C CA . PHE A 1 70 ? -17.672 -15.083 11.625 1.00 87.25 70 PHE A CA 1
ATOM 524 C C . PHE A 1 70 ? -16.966 -16.444 11.595 1.00 87.25 70 PHE A C 1
ATOM 526 O O . PHE A 1 70 ? -16.257 -16.751 10.637 1.00 87.25 70 PHE A O 1
ATOM 533 N N . GLY A 1 71 ? -17.116 -17.262 12.642 1.00 86.44 71 GLY A N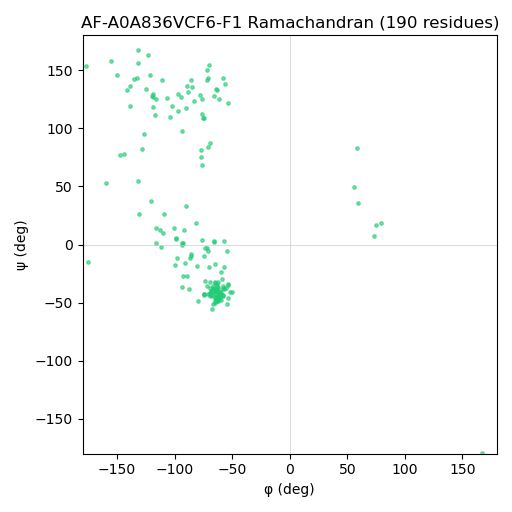 1
ATOM 534 C CA . GLY A 1 71 ? -16.533 -18.592 12.713 1.00 86.44 71 GLY A CA 1
ATOM 535 C C . GLY A 1 71 ? -15.022 -18.563 12.507 1.00 86.44 71 GLY A C 1
ATOM 536 O O . GLY A 1 71 ? -14.506 -19.325 11.691 1.00 86.44 71 GLY A O 1
ATOM 537 N N . TRP A 1 72 ? -14.288 -17.695 13.210 1.00 86.56 72 TRP A N 1
ATOM 538 C CA . TRP A 1 72 ? -12.823 -17.642 13.103 1.00 86.56 72 TRP A CA 1
ATOM 539 C C . TRP A 1 72 ? -12.316 -17.346 11.671 1.00 86.56 72 TRP A C 1
ATOM 541 O O . TRP A 1 72 ? -11.282 -17.874 11.241 1.00 86.56 72 TRP A O 1
ATOM 551 N N . LEU A 1 73 ? -13.027 -16.498 10.912 1.00 84.06 73 LEU A N 1
ATOM 552 C CA . LEU A 1 73 ? -12.653 -16.135 9.538 1.00 84.06 73 LEU A CA 1
ATOM 553 C C . LEU A 1 73 ? -11.212 -15.617 9.432 1.00 84.06 73 LEU A C 1
ATOM 555 O O . LEU A 1 73 ? -10.529 -15.968 8.477 1.00 84.06 73 LEU A O 1
ATOM 559 N N . SER A 1 74 ? -10.701 -14.892 10.430 1.00 81.00 74 SER A N 1
ATOM 560 C CA . SER A 1 74 ? -9.305 -14.426 10.457 1.00 81.00 74 SER A CA 1
ATOM 561 C C . SER A 1 74 ? -8.290 -15.561 10.259 1.00 81.00 74 SER A C 1
ATOM 563 O O . SER A 1 74 ? -7.266 -15.377 9.610 1.00 81.00 74 SER A O 1
ATOM 565 N N . PHE A 1 75 ? -8.595 -16.765 10.753 1.00 85.12 75 PHE A N 1
ATOM 566 C CA . PHE A 1 75 ? -7.726 -17.936 10.616 1.00 85.12 75 PHE A CA 1
ATOM 567 C C . PHE A 1 75 ? -8.070 -18.794 9.394 1.00 85.12 75 PHE A C 1
ATOM 569 O O . PHE A 1 75 ? -7.175 -19.354 8.757 1.00 85.12 75 PHE A O 1
ATOM 576 N N . ARG A 1 76 ? -9.359 -18.929 9.058 1.00 81.75 76 ARG A N 1
ATOM 577 C CA . ARG A 1 76 ? -9.806 -19.724 7.899 1.00 81.75 76 ARG A CA 1
ATOM 578 C C . ARG A 1 76 ? -9.522 -19.015 6.571 1.00 81.75 76 ARG A C 1
ATOM 580 O O . ARG A 1 76 ? -9.011 -19.642 5.648 1.00 81.75 76 ARG A O 1
ATOM 587 N N . GLY A 1 77 ? -9.772 -17.711 6.502 1.00 85.81 77 GLY A N 1
ATOM 588 C CA . GLY A 1 77 ? -9.505 -16.866 5.339 1.00 85.81 77 GLY A CA 1
ATOM 589 C C . GLY A 1 77 ? -8.016 -16.761 5.020 1.00 85.81 77 GLY A C 1
ATOM 590 O O . GLY A 1 77 ? -7.642 -16.856 3.857 1.00 85.81 77 GLY A O 1
ATOM 591 N N . PHE A 1 78 ? -7.152 -16.691 6.039 1.00 90.00 78 PHE A N 1
ATOM 592 C CA . PHE A 1 78 ? -5.701 -16.716 5.831 1.00 90.00 78 PHE A CA 1
ATOM 593 C C . PHE A 1 78 ? -5.234 -18.021 5.170 1.00 90.00 78 PHE A C 1
ATOM 595 O O . PHE A 1 78 ? -4.451 -17.992 4.224 1.00 90.00 78 PHE A O 1
ATOM 602 N N . ARG A 1 79 ? -5.759 -19.175 5.610 1.00 85.00 79 ARG A N 1
ATOM 603 C CA . ARG A 1 79 ? -5.466 -20.463 4.957 1.00 85.00 79 ARG A CA 1
ATOM 604 C C . ARG A 1 79 ? -5.910 -20.475 3.495 1.00 85.00 79 ARG A C 1
ATOM 606 O O . ARG A 1 79 ? -5.142 -20.916 2.647 1.00 85.00 79 ARG A O 1
ATOM 613 N N . HIS A 1 80 ? -7.106 -19.965 3.206 1.00 87.00 80 HIS A N 1
ATOM 614 C CA . HIS A 1 80 ? -7.617 -19.891 1.839 1.00 87.00 80 HIS A CA 1
ATOM 615 C C . HIS A 1 80 ? -6.758 -18.977 0.953 1.00 87.00 80 HIS A C 1
ATOM 617 O O . HIS A 1 80 ? -6.353 -19.398 -0.124 1.00 87.00 80 HIS A O 1
ATOM 623 N N . ALA A 1 81 ? -6.395 -17.784 1.433 1.00 87.31 81 ALA A N 1
ATOM 624 C CA . ALA A 1 81 ? -5.523 -16.861 0.707 1.00 87.31 81 ALA A CA 1
ATOM 625 C C . ALA A 1 81 ? -4.164 -17.495 0.367 1.00 87.31 81 ALA A C 1
ATOM 627 O O . ALA A 1 81 ? -3.691 -17.389 -0.761 1.00 87.31 81 ALA A O 1
ATOM 628 N N . ILE A 1 82 ? -3.558 -18.219 1.314 1.00 87.81 82 ILE A N 1
ATOM 629 C CA . ILE A 1 82 ? -2.307 -18.945 1.071 1.00 87.81 82 ILE A CA 1
ATOM 630 C C . ILE A 1 82 ? -2.492 -20.062 0.036 1.00 87.81 82 ILE A C 1
ATOM 632 O O . ILE A 1 82 ? -1.616 -20.259 -0.801 1.00 87.81 82 ILE A O 1
ATOM 636 N N . ASP A 1 83 ? -3.605 -20.792 0.067 1.00 86.62 83 ASP A N 1
ATOM 637 C CA . ASP A 1 83 ? -3.868 -21.849 -0.914 1.00 86.62 83 ASP A CA 1
ATOM 638 C C . ASP A 1 83 ? -4.139 -21.299 -2.326 1.00 86.62 83 ASP A C 1
ATOM 640 O O . ASP A 1 83 ? -3.719 -21.925 -3.299 1.00 86.62 83 ASP A O 1
ATOM 644 N N . VAL A 1 84 ? -4.748 -20.112 -2.439 1.00 86.75 84 VAL A N 1
ATOM 645 C CA . VAL A 1 84 ? -4.885 -19.360 -3.702 1.00 86.75 84 VAL A CA 1
ATOM 646 C C . VAL A 1 84 ? -3.516 -18.954 -4.242 1.00 86.75 84 VAL A C 1
ATOM 648 O O . VAL A 1 84 ? -3.197 -19.243 -5.387 1.00 86.75 84 VAL A O 1
ATOM 651 N N . ILE A 1 85 ? -2.654 -18.371 -3.405 1.00 85.75 85 ILE A N 1
ATOM 652 C CA . ILE A 1 85 ? -1.305 -17.951 -3.817 1.00 85.75 85 ILE A CA 1
ATOM 653 C C . ILE A 1 85 ? -0.419 -19.149 -4.196 1.00 85.75 85 ILE A C 1
ATOM 655 O O . ILE A 1 85 ? 0.431 -19.043 -5.074 1.00 85.75 85 ILE A O 1
ATOM 659 N N . ARG A 1 86 ? -0.611 -20.302 -3.546 1.00 82.12 86 ARG A N 1
ATOM 660 C CA . ARG A 1 86 ? 0.095 -21.555 -3.865 1.00 82.12 86 ARG A CA 1
ATOM 661 C C . ARG A 1 86 ? -0.357 -22.200 -5.179 1.00 82.12 86 ARG A C 1
ATOM 663 O O . ARG A 1 86 ? 0.181 -23.247 -5.526 1.00 82.12 86 ARG A O 1
ATOM 670 N N . GLY A 1 87 ? -1.346 -21.627 -5.862 1.00 78.62 87 GLY A N 1
ATOM 671 C CA . GLY A 1 87 ? -1.845 -22.120 -7.140 1.00 78.62 87 GLY A CA 1
ATOM 672 C C . GLY A 1 87 ? -2.719 -23.368 -7.039 1.00 78.62 87 GLY A C 1
ATOM 673 O O . GLY A 1 87 ? -2.959 -24.028 -8.042 1.00 78.62 87 GLY A O 1
ATOM 674 N N . ARG A 1 88 ? -3.246 -23.713 -5.848 1.00 77.56 88 ARG A N 1
ATOM 675 C CA . ARG A 1 88 ? -4.195 -24.843 -5.725 1.00 77.56 88 ARG A CA 1
ATOM 676 C C . ARG A 1 88 ? -5.519 -24.608 -6.459 1.00 77.56 88 ARG A C 1
ATOM 678 O O . ARG A 1 88 ? -6.270 -25.560 -6.644 1.00 77.56 88 ARG A O 1
ATOM 685 N N . TYR A 1 89 ? -5.805 -23.358 -6.812 1.00 77.50 89 TYR A N 1
ATOM 686 C CA . TYR A 1 89 ? -7.009 -22.934 -7.521 1.00 77.50 89 TYR A CA 1
ATOM 687 C C . TYR A 1 89 ? -6.686 -22.343 -8.905 1.00 77.50 89 TYR A C 1
ATOM 689 O O . TYR A 1 89 ? -7.546 -21.691 -9.491 1.00 77.50 89 TYR A O 1
ATOM 697 N N . ASP A 1 90 ? -5.464 -22.548 -9.413 1.00 72.69 90 ASP A N 1
ATOM 698 C CA . ASP A 1 90 ? -5.080 -22.116 -10.759 1.00 72.69 90 ASP A CA 1
ATOM 699 C C . ASP A 1 90 ? -5.681 -23.080 -11.790 1.00 72.69 90 ASP A C 1
ATOM 701 O O . ASP A 1 90 ? -5.474 -24.292 -11.705 1.00 72.69 90 ASP A O 1
ATOM 705 N N . ASP A 1 91 ? -6.433 -22.545 -12.753 1.00 76.75 91 ASP A N 1
ATOM 706 C CA . ASP A 1 91 ? -6.945 -23.297 -13.900 1.00 76.75 91 ASP A CA 1
ATOM 707 C C . ASP A 1 91 ? -5.923 -23.222 -15.054 1.00 76.75 91 ASP A C 1
ATOM 709 O O . ASP A 1 91 ? -5.651 -22.115 -15.533 1.00 76.75 91 ASP A O 1
ATOM 713 N N . PRO A 1 92 ? -5.336 -24.351 -15.502 1.0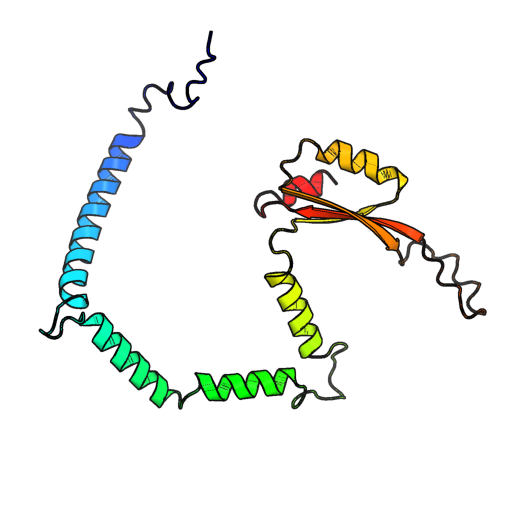0 70.25 92 PRO A N 1
ATOM 714 C CA . PRO A 1 92 ? -4.358 -24.377 -16.592 1.00 70.25 92 PRO A CA 1
ATOM 715 C C . PRO A 1 92 ? -4.885 -23.846 -17.932 1.00 70.25 92 PRO A C 1
ATOM 717 O O . PRO A 1 92 ? -4.082 -23.415 -18.756 1.00 70.25 92 PRO A O 1
ATOM 720 N N . ASP A 1 93 ? -6.206 -23.870 -18.146 1.00 73.88 93 ASP A N 1
ATOM 721 C CA . ASP A 1 93 ? -6.858 -23.427 -19.386 1.00 73.88 93 ASP A CA 1
ATOM 722 C C . ASP A 1 93 ? -7.434 -21.994 -19.282 1.00 73.88 93 ASP A C 1
ATOM 724 O O . ASP A 1 93 ? -8.103 -21.503 -20.198 1.00 73.88 93 ASP A O 1
ATOM 728 N N . GLY A 1 94 ? -7.186 -21.299 -18.165 1.00 71.50 94 GLY A N 1
ATOM 729 C CA . GLY A 1 94 ? -7.630 -19.924 -17.944 1.00 71.50 94 GLY A CA 1
ATOM 730 C C . GLY A 1 94 ? -6.860 -18.893 -18.793 1.00 71.50 94 GLY A C 1
ATOM 731 O O . GLY A 1 94 ? -5.679 -19.081 -19.085 1.00 71.50 94 GLY A O 1
ATOM 732 N N . PRO A 1 95 ? -7.476 -17.754 -19.171 1.00 65.81 95 PRO A N 1
ATOM 733 C CA . PRO A 1 95 ? -6.819 -16.694 -19.941 1.00 65.81 95 PRO A CA 1
ATOM 734 C C . PRO A 1 95 ? -5.878 -15.854 -19.052 1.00 65.81 95 PRO A C 1
ATOM 736 O O . PRO A 1 95 ? -6.159 -14.693 -18.756 1.00 65.81 95 PRO A O 1
ATOM 739 N N . GLY A 1 96 ? -4.773 -16.445 -18.589 1.00 70.12 96 GLY A N 1
ATOM 740 C CA . GLY A 1 96 ? -3.789 -15.798 -17.719 1.00 70.12 96 GLY A CA 1
ATOM 741 C C . GLY A 1 96 ? -2.353 -16.145 -18.103 1.00 70.12 96 GLY A C 1
ATOM 742 O O . GLY A 1 96 ? -1.946 -17.298 -18.042 1.00 70.12 96 GLY A O 1
ATOM 743 N N . GLU A 1 97 ? -1.564 -15.133 -18.468 1.00 72.19 97 GLU A N 1
ATOM 744 C CA . GLU A 1 97 ? -0.152 -15.294 -18.864 1.00 72.19 97 GLU A CA 1
ATOM 7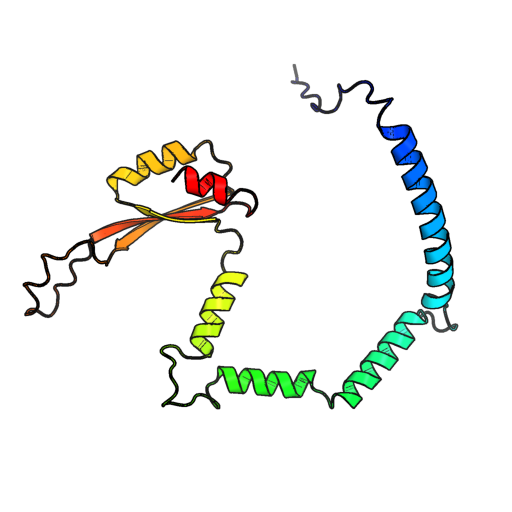45 C C . GLU A 1 97 ? 0.821 -15.280 -17.663 1.00 72.19 97 GLU A C 1
ATOM 747 O O . GLU A 1 97 ? 2.012 -15.545 -17.819 1.00 72.19 97 GLU A O 1
ATOM 752 N N . ILE A 1 98 ? 0.328 -14.959 -16.457 1.00 80.19 98 ILE A N 1
ATOM 753 C CA . ILE A 1 98 ? 1.108 -14.862 -15.213 1.00 80.19 98 ILE A CA 1
ATOM 754 C C . ILE A 1 98 ? 0.417 -15.610 -14.067 1.00 80.19 98 ILE A C 1
ATOM 756 O O . ILE A 1 98 ? -0.806 -15.582 -13.946 1.00 80.19 98 ILE A O 1
ATOM 760 N N . SER A 1 99 ? 1.203 -16.249 -13.194 1.00 85.00 99 SER A N 1
ATOM 761 C CA . SER A 1 99 ? 0.663 -16.929 -12.004 1.00 85.00 99 SER A CA 1
ATOM 762 C C . SER A 1 99 ? 0.148 -15.935 -10.955 1.00 85.00 99 SER A C 1
ATOM 764 O O . SER A 1 99 ? 0.657 -14.814 -10.843 1.00 85.00 99 SER A O 1
ATOM 766 N N . HIS A 1 100 ? -0.801 -16.354 -10.112 1.00 84.69 100 HIS A N 1
ATOM 767 C CA . HIS A 1 100 ? -1.314 -15.531 -9.007 1.00 84.69 100 HIS A CA 1
ATOM 768 C C . HIS A 1 100 ? -0.208 -15.071 -8.045 1.00 84.69 100 HIS A C 1
ATOM 770 O O . HIS A 1 100 ? -0.218 -13.926 -7.589 1.00 84.69 100 HIS A O 1
ATOM 776 N N . PHE A 1 101 ? 0.783 -15.929 -7.768 1.00 86.44 101 PHE A N 1
ATOM 777 C CA . PHE A 1 101 ? 1.948 -15.550 -6.968 1.00 86.44 101 PHE A CA 1
ATOM 778 C C . PHE A 1 101 ? 2.781 -14.468 -7.658 1.00 86.44 101 PHE A C 1
ATOM 780 O O . PHE A 1 101 ? 3.127 -13.475 -7.029 1.00 86.44 101 PHE A O 1
ATOM 787 N N . GLN A 1 102 ? 3.052 -14.612 -8.956 1.00 86.62 102 GLN A N 1
ATOM 788 C CA . GLN A 1 102 ? 3.816 -13.625 -9.721 1.00 86.62 102 GLN A CA 1
ATOM 789 C C . GLN A 1 102 ? 3.102 -12.268 -9.783 1.00 86.62 102 GLN A C 1
ATOM 791 O O . GLN A 1 102 ? 3.745 -11.231 -9.614 1.00 86.62 102 GLN A O 1
ATOM 796 N N . ALA A 1 103 ? 1.778 -12.266 -9.953 1.00 86.75 103 ALA A N 1
ATOM 797 C CA . ALA A 1 103 ? 0.966 -11.055 -9.896 1.00 86.75 103 ALA A CA 1
ATOM 798 C C . ALA A 1 103 ? 1.031 -10.389 -8.507 1.00 86.75 103 ALA A C 1
ATOM 800 O O . ALA A 1 103 ? 1.295 -9.189 -8.409 1.00 86.75 103 ALA A O 1
ATOM 801 N N . LEU A 1 104 ? 0.869 -11.168 -7.429 1.00 87.50 104 LEU A N 1
ATOM 802 C CA . LEU A 1 104 ? 0.984 -10.686 -6.048 1.00 87.50 104 LEU A CA 1
ATOM 803 C C . LEU A 1 104 ? 2.372 -10.107 -5.760 1.00 87.50 104 LEU A C 1
ATOM 805 O O . LEU A 1 104 ? 2.476 -9.020 -5.199 1.00 87.50 104 LEU A O 1
ATOM 809 N N . THR A 1 105 ? 3.440 -10.814 -6.132 1.00 87.88 105 THR A N 1
ATOM 810 C CA . THR A 1 105 ? 4.818 -10.356 -5.932 1.00 87.88 105 THR A CA 1
ATOM 811 C C . THR A 1 105 ? 5.089 -9.075 -6.711 1.00 87.88 105 THR A C 1
ATOM 813 O O . THR A 1 105 ? 5.705 -8.167 -6.162 1.00 87.88 105 THR A O 1
ATOM 816 N N . SER A 1 106 ? 4.584 -8.952 -7.943 1.00 86.44 106 SER A N 1
ATOM 817 C CA . SER A 1 106 ? 4.690 -7.716 -8.725 1.00 86.44 106 SER A CA 1
ATOM 818 C C . SER A 1 106 ? 3.988 -6.544 -8.030 1.00 86.44 106 SER A C 1
ATOM 820 O O . SER A 1 106 ? 4.571 -5.470 -7.896 1.00 86.44 106 SER A O 1
ATOM 822 N N . ALA A 1 107 ? 2.760 -6.744 -7.545 1.00 84.25 107 ALA A N 1
ATOM 823 C CA . ALA A 1 107 ? 1.995 -5.705 -6.857 1.00 84.25 107 ALA A CA 1
ATOM 824 C C . ALA A 1 107 ? 2.611 -5.318 -5.499 1.00 84.25 107 ALA A C 1
ATOM 826 O O . ALA A 1 107 ? 2.740 -4.136 -5.191 1.00 84.25 107 ALA A O 1
ATOM 827 N N . LEU A 1 108 ? 3.045 -6.299 -4.701 1.00 84.94 108 LEU A N 1
ATOM 828 C CA . LEU A 1 108 ? 3.711 -6.069 -3.417 1.00 84.94 108 LEU A CA 1
ATOM 829 C C . LEU A 1 108 ? 5.074 -5.394 -3.607 1.00 84.94 108 LEU A C 1
ATOM 831 O O . LEU A 1 108 ? 5.444 -4.523 -2.830 1.00 84.94 108 LEU A O 1
ATOM 835 N N . SER A 1 109 ? 5.816 -5.759 -4.654 1.00 83.38 109 SER A N 1
ATOM 836 C CA . SER A 1 109 ? 7.074 -5.094 -4.999 1.00 83.38 109 SER A CA 1
ATOM 837 C C . SER A 1 109 ? 6.849 -3.637 -5.397 1.00 83.38 109 SER A C 1
ATOM 839 O O . SER A 1 109 ? 7.708 -2.805 -5.117 1.00 83.38 109 SER A O 1
ATOM 841 N N . ALA A 1 110 ? 5.715 -3.315 -6.022 1.00 76.69 110 ALA A N 1
ATOM 842 C CA . ALA A 1 110 ? 5.371 -1.938 -6.358 1.00 76.69 110 ALA A CA 1
ATOM 843 C C . ALA A 1 110 ? 5.049 -1.102 -5.107 1.00 76.69 110 ALA A C 1
ATOM 845 O O . ALA A 1 110 ? 5.447 0.056 -5.033 1.00 76.69 110 ALA A O 1
ATOM 846 N N . THR A 1 111 ? 4.384 -1.682 -4.103 1.00 76.62 111 THR A N 1
ATOM 847 C CA . THR A 1 111 ? 3.968 -0.949 -2.893 1.00 76.62 111 THR A CA 1
ATOM 848 C C . THR A 1 111 ? 5.026 -0.924 -1.791 1.00 76.62 111 THR A C 1
ATOM 850 O O . THR A 1 111 ? 5.203 0.097 -1.134 1.00 76.62 111 THR A O 1
ATOM 853 N N . VAL A 1 112 ? 5.749 -2.026 -1.587 1.00 74.00 112 VAL A N 1
ATOM 854 C CA . VAL A 1 112 ? 6.760 -2.172 -0.524 1.00 74.00 112 VAL A CA 1
ATOM 855 C C . VAL A 1 112 ? 8.155 -1.800 -1.016 1.00 74.00 112 VAL A C 1
ATOM 857 O O . VAL A 1 112 ? 8.993 -1.387 -0.220 1.00 74.00 112 VAL A O 1
ATOM 860 N N . GLY A 1 113 ? 8.423 -1.934 -2.317 1.00 63.38 113 GLY A N 1
ATOM 861 C CA . GLY A 1 113 ? 9.757 -1.719 -2.864 1.00 63.38 113 GLY A CA 1
ATOM 862 C C . GLY A 1 113 ? 10.199 -0.265 -2.783 1.00 63.38 113 GLY A C 1
ATOM 863 O O . GLY A 1 113 ? 11.277 0.012 -2.268 1.00 63.38 113 GLY A O 1
ATOM 864 N N . LEU A 1 114 ? 9.421 0.670 -3.327 1.00 59.25 114 LEU A N 1
ATOM 865 C CA . LEU A 1 114 ? 9.944 1.991 -3.685 1.00 59.25 114 LEU A CA 1
ATOM 866 C C . LEU A 1 114 ? 8.815 3.036 -3.802 1.00 59.25 114 LEU A C 1
ATOM 868 O O . LEU A 1 114 ? 8.708 3.711 -4.822 1.00 59.25 114 LEU A O 1
ATOM 872 N N . GLY A 1 115 ? 7.974 3.178 -2.772 1.00 59.72 115 GLY A N 1
ATOM 873 C CA . GLY A 1 115 ? 6.773 4.039 -2.777 1.00 59.72 115 GLY A CA 1
ATOM 874 C C . GLY A 1 115 ? 6.967 5.525 -3.140 1.00 59.72 115 GLY A C 1
ATOM 875 O O . GLY A 1 115 ? 5.975 6.223 -3.305 1.00 59.72 115 GLY A O 1
ATOM 876 N N . ASN A 1 116 ? 8.211 5.989 -3.318 1.00 62.69 116 ASN A N 1
ATOM 877 C CA . ASN A 1 116 ? 8.566 7.360 -3.708 1.00 62.69 116 ASN A CA 1
ATOM 878 C C . ASN A 1 116 ? 9.192 7.470 -5.117 1.00 62.69 116 ASN A C 1
ATOM 880 O O . ASN A 1 116 ? 9.782 8.501 -5.434 1.00 62.69 116 ASN A O 1
ATOM 884 N N . ILE A 1 117 ? 9.153 6.438 -5.974 1.00 71.31 117 ILE A N 1
ATOM 885 C CA . ILE A 1 117 ? 9.631 6.607 -7.360 1.00 71.31 117 ILE A CA 1
ATOM 886 C C . ILE A 1 117 ? 8.598 7.396 -8.155 1.00 71.31 117 ILE A C 1
ATOM 888 O O . ILE A 1 117 ? 7.552 6.872 -8.525 1.00 71.31 117 ILE A O 1
ATOM 892 N N . ALA A 1 118 ? 8.941 8.637 -8.486 1.00 69.19 118 ALA A N 1
ATOM 893 C CA . ALA A 1 118 ? 8.132 9.474 -9.365 1.00 69.19 118 ALA A CA 1
ATOM 894 C C . ALA A 1 118 ? 8.342 9.159 -10.853 1.00 69.19 118 ALA A C 1
ATOM 896 O O . ALA A 1 118 ? 7.513 9.524 -11.683 1.00 69.19 118 ALA A O 1
ATOM 897 N N . GLY A 1 119 ? 9.439 8.485 -11.220 1.00 75.31 119 GLY A N 1
ATOM 898 C CA . GLY A 1 119 ? 9.653 8.081 -12.604 1.00 75.31 119 GLY A CA 1
ATOM 899 C C . GLY A 1 119 ? 10.916 7.265 -12.858 1.00 75.31 119 GLY A C 1
ATOM 900 O O . GLY A 1 119 ? 11.924 7.376 -12.156 1.00 75.31 119 GLY A O 1
ATOM 901 N N . VAL A 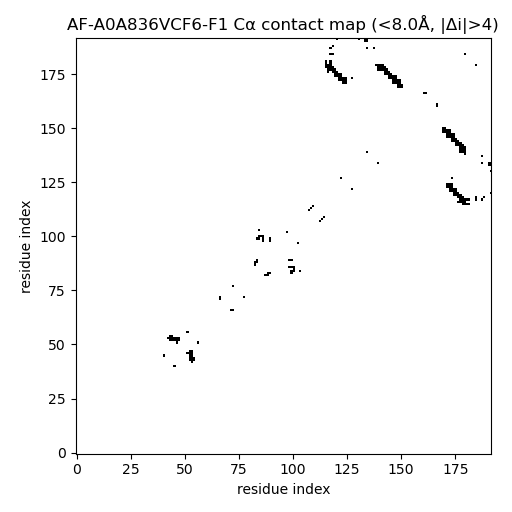1 120 ? 10.847 6.463 -13.921 1.00 84.88 120 VAL A N 1
ATOM 902 C CA . VAL A 1 120 ? 11.981 5.756 -14.524 1.00 84.88 120 VAL A CA 1
ATOM 903 C C . VAL A 1 120 ? 12.129 6.255 -15.958 1.00 84.88 120 VAL A C 1
ATOM 905 O O . VAL A 1 120 ? 11.221 6.091 -16.773 1.00 84.88 120 VAL A O 1
ATOM 908 N N . ALA A 1 121 ? 13.266 6.869 -16.276 1.00 88.81 121 ALA A N 1
ATOM 909 C CA . ALA A 1 121 ? 13.572 7.358 -17.615 1.00 88.81 121 ALA A CA 1
ATOM 910 C C . ALA A 1 121 ? 14.618 6.463 -18.290 1.00 88.81 121 ALA A C 1
ATOM 912 O O . ALA A 1 121 ? 15.707 6.250 -17.759 1.00 88.81 121 ALA A O 1
ATOM 913 N N . ILE A 1 122 ? 14.305 5.969 -19.493 1.00 89.62 122 ILE A N 1
ATOM 914 C CA . ILE A 1 122 ? 15.240 5.202 -20.326 1.00 89.62 122 ILE A CA 1
ATOM 915 C C . ILE A 1 122 ? 15.753 6.098 -21.451 1.00 89.62 122 ILE A C 1
ATOM 917 O O . ILE A 1 122 ? 15.026 6.407 -22.398 1.00 89.62 122 ILE A O 1
ATOM 921 N N . VAL A 1 123 ? 17.025 6.485 -21.384 1.00 91.12 123 VAL A N 1
ATOM 922 C CA . VAL A 1 123 ? 17.631 7.443 -22.319 1.00 91.12 123 VAL A CA 1
ATOM 923 C C . VAL A 1 123 ? 18.858 6.873 -23.032 1.00 91.12 123 VAL A C 1
ATOM 925 O O . VAL A 1 123 ? 19.424 5.842 -22.657 1.00 91.12 123 VAL A O 1
ATOM 928 N N . LYS A 1 124 ? 19.260 7.528 -24.130 1.00 90.81 124 LYS A N 1
ATOM 929 C CA . LYS A 1 124 ? 20.515 7.206 -24.827 1.00 90.81 124 LYS A CA 1
ATOM 930 C C . LYS A 1 124 ? 21.704 7.668 -23.968 1.00 90.81 124 LYS A C 1
ATOM 932 O O . LYS A 1 124 ? 21.608 8.761 -23.411 1.00 90.81 124 LYS A O 1
ATOM 937 N N . PRO A 1 125 ? 22.829 6.928 -23.928 1.00 89.69 125 PRO A N 1
ATOM 938 C CA . PRO A 1 125 ? 23.954 7.242 -23.039 1.00 89.69 125 PRO A CA 1
ATOM 939 C C . PRO A 1 125 ? 24.456 8.691 -23.137 1.00 89.69 125 PRO A C 1
ATOM 941 O O . PRO A 1 125 ? 24.662 9.345 -22.124 1.00 89.69 125 PRO A O 1
ATOM 944 N N . PHE A 1 126 ? 24.544 9.243 -24.350 1.00 89.38 126 PHE A N 1
ATOM 945 C CA . PHE A 1 126 ? 25.037 10.608 -24.579 1.00 89.38 126 PHE A CA 1
ATOM 946 C C . PHE A 1 126 ? 24.057 11.729 -24.181 1.00 89.38 126 PHE A C 1
ATOM 948 O O . PHE A 1 126 ? 24.428 12.897 -24.209 1.00 89.38 126 PHE A O 1
ATOM 955 N N . LEU A 1 127 ? 22.797 11.411 -23.855 1.00 89.75 127 LEU A N 1
ATOM 956 C CA . LEU A 1 127 ? 21.799 12.397 -23.409 1.00 89.75 127 LEU A CA 1
ATOM 957 C C . LEU A 1 127 ? 21.661 12.461 -21.885 1.00 89.75 127 LEU A C 1
ATOM 959 O O . LEU A 1 127 ? 21.042 13.396 -21.382 1.00 89.75 127 LEU A O 1
ATOM 963 N N . VAL A 1 128 ? 22.239 11.501 -21.156 1.00 90.50 128 VAL A N 1
ATOM 964 C CA . VAL A 1 128 ? 22.134 11.408 -19.690 1.00 90.50 128 VAL A CA 1
ATOM 965 C C . VAL A 1 128 ? 22.676 12.663 -19.023 1.00 90.50 128 VAL A C 1
ATOM 967 O O . VAL A 1 128 ? 22.030 13.210 -18.141 1.00 90.50 128 VAL A O 1
ATOM 970 N N . GLU A 1 129 ? 23.817 13.172 -19.481 1.00 90.44 129 GLU A N 1
ATOM 971 C CA . GLU A 1 129 ? 24.424 14.381 -18.917 1.00 90.44 129 GLU A CA 1
ATOM 972 C C . GLU A 1 129 ? 23.498 15.598 -19.043 1.00 90.44 129 GLU A C 1
ATOM 974 O O . GLU A 1 129 ? 23.306 16.341 -18.082 1.00 90.44 129 GLU A O 1
ATOM 979 N N . LYS A 1 130 ? 22.846 15.757 -20.203 1.00 90.38 130 LYS A N 1
ATOM 980 C CA . LYS A 1 130 ? 21.881 16.839 -20.444 1.00 90.38 130 LYS A CA 1
ATOM 981 C C . LYS A 1 130 ? 20.638 16.697 -19.563 1.00 90.38 130 LYS A C 1
ATOM 983 O O . LYS A 1 130 ? 20.121 17.697 -19.070 1.00 90.38 130 LYS A O 1
ATOM 988 N N . LEU A 1 131 ? 20.173 15.465 -19.359 1.00 88.44 131 LEU A N 1
ATOM 989 C CA . LEU A 1 131 ? 19.049 15.171 -18.475 1.00 88.44 131 LEU A CA 1
ATOM 990 C C . LEU A 1 131 ? 19.386 15.518 -17.018 1.00 88.44 131 LEU A C 1
ATOM 992 O O . LEU A 1 131 ? 18.618 16.209 -16.353 1.00 88.44 131 LEU A O 1
ATOM 996 N N . LEU A 1 132 ? 20.555 15.091 -16.537 1.00 87.06 132 LEU A N 1
ATOM 997 C CA . LEU A 1 132 ? 21.008 15.369 -15.174 1.00 87.06 132 LEU A CA 1
ATOM 998 C C . LEU A 1 132 ? 21.198 16.872 -14.933 1.00 87.06 132 LEU A C 1
ATOM 1000 O O . LEU A 1 132 ? 20.849 17.355 -13.860 1.00 87.06 132 LEU A O 1
ATOM 1004 N N . GLU A 1 133 ? 21.676 17.630 -15.924 1.00 88.25 133 GLU A N 1
ATOM 1005 C CA . GLU A 1 133 ? 21.788 19.092 -15.830 1.00 88.25 133 GLU A CA 1
ATOM 1006 C C . GLU A 1 133 ? 20.416 19.766 -15.667 1.00 88.25 133 GLU A C 1
ATOM 1008 O O . GLU A 1 133 ? 20.243 20.614 -14.790 1.00 88.25 133 GLU A O 1
ATOM 1013 N N . ASN A 1 134 ? 19.415 19.351 -16.452 1.00 87.31 134 ASN A N 1
ATOM 1014 C CA . ASN A 1 134 ? 18.046 19.870 -16.341 1.00 87.31 134 ASN A CA 1
ATOM 1015 C C . ASN A 1 134 ? 17.413 19.557 -14.975 1.00 87.31 134 ASN A C 1
ATOM 1017 O O . ASN A 1 134 ? 16.631 20.352 -14.447 1.00 87.31 134 ASN A O 1
ATOM 1021 N N . LEU A 1 135 ? 17.776 18.415 -14.387 1.00 85.12 135 LEU A N 1
ATOM 1022 C CA . LEU A 1 135 ? 17.266 17.947 -13.102 1.00 85.12 135 LEU A CA 1
ATOM 1023 C C . LEU A 1 135 ? 18.028 18.502 -11.886 1.00 85.12 135 LEU A C 1
ATOM 1025 O O . LEU A 1 135 ? 17.522 18.399 -10.773 1.00 85.12 135 LEU A O 1
ATOM 1029 N N . ARG A 1 136 ? 19.178 19.175 -12.052 1.00 82.94 136 ARG A N 1
ATOM 1030 C CA . ARG A 1 136 ? 19.943 19.766 -10.928 1.00 82.94 136 ARG A CA 1
ATOM 1031 C C . ARG A 1 136 ? 19.166 20.783 -10.094 1.00 82.94 136 ARG A C 1
ATOM 1033 O O . ARG A 1 136 ? 19.470 20.969 -8.923 1.00 82.94 136 ARG A O 1
ATOM 1040 N N . ARG A 1 137 ? 18.209 21.489 -10.703 1.00 79.12 137 ARG A N 1
ATOM 1041 C CA . ARG A 1 137 ? 17.372 22.494 -10.019 1.00 79.12 137 ARG A CA 1
ATOM 1042 C C . ARG A 1 137 ? 16.059 21.917 -9.500 1.00 79.12 137 ARG A C 1
ATOM 1044 O O . ARG A 1 137 ? 15.247 22.658 -8.952 1.00 79.12 137 ARG A O 1
ATOM 1051 N N . ALA A 1 138 ? 15.818 20.631 -9.728 1.00 80.94 138 ALA A N 1
ATOM 1052 C CA . ALA A 1 138 ? 14.648 19.956 -9.215 1.00 80.94 138 ALA A CA 1
ATOM 1053 C C . ALA A 1 138 ? 14.904 19.452 -7.782 1.00 80.94 138 ALA A C 1
ATOM 1055 O O . ALA A 1 138 ? 16.002 18.980 -7.488 1.00 80.94 138 ALA A O 1
ATOM 1056 N N . PRO A 1 139 ? 13.903 19.524 -6.892 1.00 73.75 139 PRO A N 1
ATOM 1057 C CA . PRO A 1 139 ? 13.990 18.984 -5.541 1.00 73.75 139 PRO A CA 1
ATOM 1058 C C . PRO A 1 139 ? 13.833 17.454 -5.578 1.00 73.75 139 PRO A C 1
ATOM 1060 O O . PRO A 1 139 ? 12.764 16.930 -5.279 1.00 73.75 139 PRO A O 1
ATOM 1063 N N . LEU A 1 140 ? 14.881 16.748 -6.009 1.00 80.38 140 LEU A N 1
ATOM 1064 C CA . LEU A 1 140 ? 14.953 15.285 -5.985 1.00 80.38 140 LEU A CA 1
ATOM 1065 C C . LEU A 1 140 ? 15.434 14.810 -4.608 1.00 80.38 140 LEU A C 1
ATOM 1067 O O . LEU A 1 140 ? 16.410 15.347 -4.086 1.00 80.38 140 LEU A O 1
ATOM 1071 N N . GLU A 1 141 ? 14.800 13.780 -4.050 1.00 80.19 141 GLU A N 1
ATOM 1072 C CA . GLU A 1 141 ? 15.273 13.138 -2.813 1.00 80.19 141 GLU A CA 1
ATOM 1073 C C . GLU A 1 141 ? 16.504 12.274 -3.095 1.00 80.19 141 GLU A C 1
ATOM 1075 O O . GLU A 1 141 ? 17.492 12.295 -2.361 1.00 80.19 141 GLU A O 1
ATOM 1080 N N . ALA A 1 142 ? 16.449 11.527 -4.197 1.00 82.88 142 ALA A N 1
ATOM 1081 C CA . ALA A 1 142 ? 17.536 10.697 -4.681 1.00 82.88 142 ALA A CA 1
ATOM 1082 C C . ALA A 1 142 ? 17.415 10.465 -6.192 1.00 82.88 142 ALA A C 1
ATOM 1084 O O . ALA A 1 142 ? 16.339 10.558 -6.787 1.00 82.88 142 ALA A O 1
ATOM 1085 N N . CYS A 1 143 ? 18.539 10.126 -6.815 1.00 86.75 143 CYS A N 1
ATOM 1086 C CA . CYS A 1 143 ? 18.626 9.734 -8.215 1.00 86.75 143 CYS A CA 1
ATOM 1087 C C . CYS A 1 143 ? 19.601 8.555 -8.325 1.00 86.75 143 CYS A C 1
ATOM 1089 O O . CYS A 1 143 ? 20.671 8.575 -7.712 1.00 86.75 143 CYS A O 1
ATOM 1091 N N . SER A 1 144 ? 19.254 7.539 -9.114 1.00 88.31 144 SER A N 1
ATOM 1092 C CA . SER A 1 144 ? 20.129 6.407 -9.424 1.00 88.31 144 SER A CA 1
ATOM 1093 C C . SER A 1 144 ? 20.255 6.270 -10.931 1.00 88.31 144 SER A C 1
ATOM 1095 O O . SER A 1 144 ? 19.260 6.331 -11.647 1.00 88.31 144 SER A O 1
ATOM 1097 N N . VAL A 1 145 ? 21.484 6.089 -11.406 1.00 91.38 145 VAL A N 1
ATOM 1098 C CA . VAL A 1 145 ? 21.802 5.931 -12.825 1.00 91.38 145 VAL A CA 1
ATOM 1099 C C . VAL A 1 145 ? 22.431 4.560 -13.011 1.00 91.38 145 VAL A C 1
ATOM 1101 O O . VAL A 1 145 ? 23.387 4.217 -12.312 1.00 91.38 145 VAL A O 1
ATOM 1104 N N . ARG A 1 146 ? 21.890 3.762 -13.931 1.00 91.81 146 ARG A N 1
ATOM 1105 C CA . ARG A 1 146 ? 22.365 2.406 -14.220 1.00 91.81 146 ARG A CA 1
ATOM 1106 C C . ARG A 1 146 ? 22.452 2.171 -15.717 1.00 91.81 146 ARG A C 1
ATOM 1108 O O . ARG A 1 146 ? 21.605 2.619 -16.484 1.00 91.81 146 ARG A O 1
ATOM 1115 N N . GLU A 1 147 ? 23.469 1.436 -16.139 1.00 89.62 147 GLU A N 1
ATOM 1116 C CA . GLU A 1 147 ? 23.555 0.958 -17.514 1.00 89.62 147 GLU A CA 1
ATOM 1117 C C . GLU A 1 147 ? 22.636 -0.244 -17.698 1.00 89.62 147 GLU A C 1
ATOM 1119 O O . GLU A 1 147 ? 22.685 -1.211 -16.937 1.00 89.62 147 GLU A O 1
ATOM 1124 N N . VAL A 1 148 ? 21.798 -0.186 -18.727 1.00 89.44 148 VAL A N 1
ATOM 1125 C CA . VAL A 1 148 ? 20.839 -1.237 -19.044 1.00 89.44 148 VAL A CA 1
ATOM 1126 C C . VAL A 1 148 ? 20.904 -1.599 -20.516 1.00 89.44 148 VAL A C 1
ATOM 1128 O O . VAL A 1 148 ? 21.309 -0.821 -21.382 1.00 89.44 148 VAL A O 1
ATOM 1131 N N . LYS A 1 149 ? 20.483 -2.819 -20.825 1.00 84.75 149 LYS A N 1
ATOM 1132 C CA . LYS A 1 149 ? 20.364 -3.294 -22.199 1.00 84.75 149 LYS A CA 1
ATOM 1133 C C . LYS A 1 149 ? 18.919 -3.123 -22.638 1.00 84.75 149 LYS A C 1
ATOM 1135 O O . LYS A 1 149 ? 18.020 -3.747 -22.089 1.00 84.75 149 LYS A O 1
ATOM 1140 N N . GLY A 1 150 ? 18.696 -2.251 -23.613 1.00 76.69 150 GLY A N 1
ATOM 1141 C CA . GLY A 1 150 ? 17.372 -2.006 -24.165 1.00 76.69 150 GLY A CA 1
ATOM 1142 C C . GLY A 1 150 ? 17.063 -2.939 -25.332 1.00 76.69 150 GLY A C 1
ATOM 1143 O O . GLY A 1 150 ? 17.878 -3.094 -26.244 1.00 76.69 150 GLY A O 1
ATOM 1144 N N . TYR A 1 151 ? 15.849 -3.481 -25.334 1.00 72.88 151 TYR A N 1
ATOM 1145 C CA . TYR A 1 151 ? 15.220 -4.154 -26.469 1.00 72.88 151 TYR A CA 1
ATOM 1146 C C . TYR A 1 151 ? 13.904 -3.432 -26.809 1.00 72.88 151 TYR A C 1
ATOM 1148 O O . TYR A 1 151 ? 13.262 -2.873 -25.922 1.00 72.88 151 TYR A O 1
ATOM 1156 N N . GLY A 1 152 ? 13.516 -3.361 -28.085 1.00 66.94 152 GLY A N 1
ATOM 1157 C CA . GLY A 1 152 ? 12.266 -2.705 -28.484 1.00 66.94 152 GLY A CA 1
ATOM 1158 C C . GLY A 1 152 ? 12.148 -2.446 -29.985 1.00 66.94 152 GLY A C 1
ATOM 1159 O O . GLY A 1 152 ? 13.066 -2.723 -30.752 1.00 66.94 152 GLY A O 1
ATOM 1160 N N . ARG A 1 153 ? 11.034 -1.831 -30.406 1.00 60.72 153 ARG A N 1
ATOM 1161 C CA . ARG A 1 153 ? 10.662 -1.604 -31.826 1.00 60.72 153 ARG A CA 1
ATOM 1162 C C . ARG A 1 153 ? 11.585 -0.650 -32.606 1.00 60.72 153 ARG A C 1
ATOM 1164 O O . ARG A 1 153 ? 11.330 -0.347 -33.765 1.00 60.72 153 ARG A O 1
ATOM 1171 N N . GLN A 1 154 ? 12.662 -0.162 -31.990 1.00 56.34 154 GLN A N 1
ATOM 1172 C CA . GLN A 1 154 ? 13.622 0.769 -32.592 1.00 56.34 154 GLN A CA 1
ATOM 1173 C C . GLN A 1 154 ? 14.558 0.122 -33.629 1.00 56.34 154 GLN A C 1
ATOM 1175 O O . GLN A 1 154 ? 15.333 0.838 -34.261 1.00 56.34 154 GLN A O 1
ATOM 1180 N N . LYS A 1 155 ? 14.477 -1.197 -33.850 1.00 54.28 155 LYS A N 1
ATOM 1181 C CA . LYS A 1 155 ? 15.098 -1.865 -34.999 1.00 54.28 155 LYS A CA 1
ATOM 1182 C C . LYS A 1 155 ? 14.065 -2.692 -35.762 1.00 54.28 155 LYS A C 1
ATOM 1184 O O . LYS A 1 155 ? 13.833 -3.842 -35.435 1.00 54.28 155 LYS A O 1
ATOM 1189 N N . SER A 1 156 ? 13.487 -2.101 -36.806 1.00 47.59 156 SER A N 1
ATOM 1190 C CA . SER A 1 156 ? 12.658 -2.818 -37.790 1.00 47.59 156 SER A CA 1
ATOM 1191 C C . SER A 1 156 ? 13.476 -3.435 -38.937 1.00 47.59 156 SER A C 1
ATOM 1193 O O . SER A 1 156 ? 12.934 -4.204 -39.714 1.00 47.59 156 SER A O 1
ATOM 1195 N N . TYR A 1 157 ? 14.763 -3.094 -39.075 1.00 51.25 157 TYR A N 1
ATOM 1196 C CA . TYR A 1 157 ? 15.607 -3.512 -40.210 1.00 51.25 157 TYR A CA 1
ATOM 1197 C C . TYR A 1 157 ? 16.700 -4.527 -39.846 1.00 51.25 157 TYR A C 1
ATOM 1199 O O . TYR A 1 157 ? 17.577 -4.805 -40.656 1.00 51.25 157 TYR A O 1
ATOM 1207 N N . LEU A 1 158 ? 16.670 -5.092 -38.636 1.00 51.56 158 LEU A N 1
ATOM 1208 C CA . LEU A 1 158 ? 17.592 -6.160 -38.235 1.00 51.56 158 LEU A CA 1
ATOM 1209 C C . LEU A 1 158 ? 16.833 -7.432 -37.845 1.00 51.56 158 LEU A C 1
ATOM 1211 O O . LEU A 1 158 ? 17.215 -8.113 -36.907 1.00 51.56 158 LEU A O 1
ATOM 1215 N N . ASP A 1 159 ? 15.756 -7.723 -38.572 1.00 52.31 159 ASP A N 1
ATOM 1216 C CA . ASP A 1 159 ? 15.068 -9.021 -38.528 1.00 52.31 159 ASP A CA 1
ATOM 1217 C C . ASP A 1 159 ? 15.604 -9.981 -39.612 1.00 52.31 159 ASP A C 1
ATOM 1219 O O . ASP A 1 159 ? 15.153 -11.111 -39.757 1.00 52.31 159 ASP A O 1
ATOM 1223 N N . GLN A 1 160 ? 16.602 -9.542 -40.392 1.00 55.25 160 GLN A N 1
ATOM 1224 C CA . GLN A 1 160 ? 17.133 -10.283 -41.542 1.00 55.25 160 GLN A CA 1
ATOM 1225 C C . GLN A 1 160 ? 18.330 -11.197 -41.211 1.00 55.25 160 GLN A C 1
ATOM 1227 O O . GLN A 1 160 ? 18.974 -11.719 -42.113 1.00 55.25 160 GLN A O 1
ATOM 1232 N N . TYR A 1 161 ? 18.612 -11.432 -39.928 1.00 51.59 161 TYR A N 1
ATOM 1233 C CA . TYR A 1 161 ? 19.590 -12.432 -39.476 1.00 51.59 161 TYR A CA 1
ATOM 1234 C C . TYR A 1 161 ? 18.988 -13.292 -38.360 1.00 51.59 161 TYR A C 1
ATOM 1236 O O . TYR A 1 161 ? 19.531 -13.394 -37.260 1.00 51.59 161 TYR A O 1
ATOM 1244 N N . SER A 1 162 ? 17.829 -13.881 -38.663 1.00 55.25 162 SER A N 1
ATOM 1245 C CA . SER A 1 162 ? 17.104 -14.833 -37.808 1.00 55.25 162 SER A CA 1
ATOM 1246 C C . SER A 1 162 ? 17.806 -16.202 -37.695 1.00 55.25 162 SER A C 1
ATOM 1248 O O . SER A 1 162 ? 17.376 -17.047 -36.923 1.00 55.25 162 SER A O 1
ATOM 1250 N N . ASP A 1 163 ? 18.896 -16.422 -38.442 1.00 55.97 163 ASP A N 1
ATOM 1251 C CA . ASP A 1 163 ? 19.470 -17.759 -38.668 1.00 55.97 163 ASP A CA 1
ATOM 1252 C C . ASP A 1 163 ? 20.817 -18.012 -37.961 1.00 55.97 163 ASP A C 1
ATOM 1254 O O . ASP A 1 163 ? 21.646 -18.810 -38.389 1.00 55.97 163 ASP A O 1
ATOM 1258 N N . SER A 1 164 ? 21.067 -17.319 -36.851 1.00 53.16 164 SER A N 1
ATOM 1259 C CA . SER A 1 164 ? 22.134 -17.695 -35.918 1.00 53.16 164 SER A CA 1
ATOM 1260 C C . SER A 1 164 ? 21.644 -17.463 -34.497 1.00 53.16 164 SER A C 1
ATOM 1262 O O . SER A 1 164 ? 21.107 -16.393 -34.216 1.00 53.16 164 SER A O 1
ATOM 1264 N N . GLU A 1 165 ? 21.848 -18.437 -33.610 1.00 52.41 165 GLU A N 1
ATOM 1265 C CA . GLU A 1 165 ? 21.299 -18.524 -32.243 1.00 52.41 165 GLU A CA 1
ATOM 1266 C C . GLU A 1 165 ? 21.621 -17.344 -31.296 1.00 52.41 165 GLU A C 1
ATOM 1268 O O . GLU A 1 165 ? 21.196 -17.342 -30.144 1.00 52.41 165 GLU A O 1
ATOM 1273 N N . TYR A 1 166 ? 22.315 -16.300 -31.751 1.00 50.97 166 TYR A N 1
ATOM 1274 C CA . TYR A 1 166 ? 22.609 -15.106 -30.961 1.00 50.97 166 TYR A CA 1
ATOM 1275 C C . TYR A 1 166 ? 22.585 -13.835 -31.821 1.00 50.97 166 TYR A C 1
ATOM 1277 O O . TYR A 1 166 ? 23.630 -13.282 -32.156 1.00 50.97 166 TYR A O 1
ATOM 1285 N N . SER A 1 167 ? 21.401 -13.315 -32.155 1.00 49.84 167 SER A N 1
ATOM 1286 C CA . SER A 1 167 ? 21.285 -11.989 -32.791 1.00 49.84 167 SER A CA 1
ATOM 1287 C C . SER A 1 167 ? 20.252 -11.059 -32.146 1.00 49.84 167 SER A C 1
ATOM 1289 O O . SER A 1 167 ? 19.809 -10.085 -32.757 1.00 49.84 167 SER A O 1
ATOM 1291 N N . LEU A 1 168 ? 19.950 -11.243 -30.853 1.00 56.34 168 LEU A N 1
ATOM 1292 C CA . LEU A 1 168 ? 19.363 -10.160 -30.056 1.00 56.34 168 LEU A CA 1
ATOM 1293 C C . LEU A 1 168 ? 20.426 -9.072 -29.842 1.00 56.34 168 LEU A C 1
ATOM 1295 O O . LEU A 1 168 ? 21.176 -9.067 -28.865 1.00 56.34 168 LEU A O 1
ATOM 1299 N N . ALA A 1 169 ? 20.516 -8.148 -30.797 1.00 61.69 169 ALA A N 1
ATOM 1300 C CA . ALA A 1 169 ? 21.397 -6.993 -30.723 1.00 61.69 169 ALA A CA 1
ATOM 1301 C C . ALA A 1 169 ? 20.866 -6.005 -29.674 1.00 61.69 169 ALA A C 1
ATOM 1303 O O . ALA A 1 169 ? 20.155 -5.048 -29.994 1.00 61.69 169 ALA A O 1
ATOM 1304 N N . PHE A 1 170 ? 21.208 -6.247 -28.410 1.00 68.19 170 PHE A N 1
ATOM 1305 C CA . PHE A 1 170 ? 20.911 -5.333 -27.315 1.00 68.19 170 PHE A CA 1
ATOM 1306 C C . PHE A 1 170 ? 21.605 -3.993 -27.545 1.00 68.19 170 PHE A C 1
ATOM 1308 O O . PHE A 1 170 ? 22.823 -3.928 -27.723 1.00 68.19 170 PHE A O 1
ATOM 1315 N N . LEU A 1 171 ? 20.827 -2.912 -27.523 1.00 81.81 171 LEU A N 1
ATOM 1316 C CA . LEU A 1 171 ? 21.385 -1.568 -27.570 1.00 81.81 171 LEU A CA 1
ATOM 1317 C C . LEU A 1 171 ? 21.690 -1.108 -26.141 1.00 81.81 171 LEU A C 1
ATOM 1319 O O . LEU A 1 171 ? 20.808 -1.214 -25.282 1.00 81.81 171 LEU A O 1
ATOM 1323 N N . PRO A 1 172 ? 22.896 -0.580 -25.869 1.00 84.00 172 PRO A N 1
ATOM 1324 C CA . PRO A 1 172 ? 23.198 -0.003 -24.569 1.00 84.00 172 PRO A CA 1
ATOM 1325 C C . PRO A 1 172 ? 22.337 1.247 -24.359 1.00 84.00 172 PRO A C 1
ATOM 1327 O O . PRO A 1 172 ? 22.276 2.140 -25.211 1.00 84.00 172 PRO A O 1
ATOM 1330 N N . LYS A 1 173 ? 21.642 1.292 -23.227 1.00 90.94 173 LYS A N 1
ATOM 13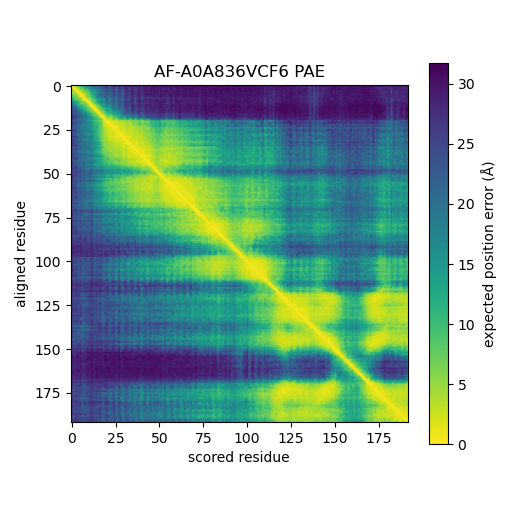31 C CA . LYS A 1 173 ? 20.829 2.415 -22.764 1.00 90.94 173 LYS A CA 1
ATOM 1332 C C . LYS A 1 173 ? 21.179 2.712 -21.311 1.00 90.94 173 LYS A C 1
ATOM 1334 O O . LYS A 1 173 ? 21.853 1.927 -20.652 1.00 90.94 173 LYS A O 1
ATOM 1339 N N . VAL A 1 174 ? 20.730 3.856 -20.822 1.00 92.81 174 VAL A N 1
ATOM 1340 C CA . VAL A 1 174 ? 20.895 4.229 -19.419 1.00 92.81 174 VAL A CA 1
ATOM 1341 C C . VAL A 1 174 ? 19.517 4.402 -18.804 1.00 92.81 174 VAL A C 1
ATOM 1343 O O . VAL A 1 174 ? 18.656 5.070 -19.378 1.00 92.81 174 VAL A O 1
ATOM 1346 N N . GLU A 1 175 ? 19.319 3.757 -17.664 1.00 91.56 175 GLU A N 1
ATOM 1347 C CA . GLU A 1 175 ? 18.152 3.895 -16.808 1.00 91.56 175 GLU A CA 1
ATOM 1348 C C . GLU A 1 175 ? 18.451 4.928 -15.724 1.00 91.56 175 GLU A C 1
ATOM 1350 O O . GLU A 1 175 ? 19.462 4.832 -15.025 1.00 91.56 175 GLU A O 1
ATOM 1355 N N . VAL A 1 176 ? 17.570 5.919 -15.600 1.00 91.12 176 VAL A N 1
ATOM 1356 C CA . VAL A 1 176 ? 17.608 6.933 -14.548 1.00 91.12 176 VAL A CA 1
ATOM 1357 C C . VAL A 1 176 ? 16.346 6.795 -13.706 1.00 91.12 176 VAL A C 1
ATOM 1359 O O . VAL A 1 176 ? 15.243 7.069 -14.181 1.00 91.12 176 VAL A O 1
ATOM 1362 N N . THR A 1 177 ? 16.510 6.358 -12.462 1.00 89.31 177 THR A N 1
ATOM 1363 C CA . THR A 1 177 ? 15.439 6.243 -11.467 1.00 89.31 177 THR A CA 1
ATOM 1364 C C . THR A 1 177 ? 15.447 7.482 -10.576 1.00 89.31 177 THR A C 1
ATOM 1366 O O . THR A 1 177 ? 16.501 7.859 -10.053 1.00 89.31 177 THR A O 1
ATOM 1369 N N . LEU A 1 178 ? 14.288 8.118 -10.404 1.00 86.94 178 LEU A N 1
ATOM 1370 C CA . LEU A 1 178 ? 14.131 9.370 -9.660 1.00 86.94 178 LEU A CA 1
ATOM 1371 C C . LEU A 1 178 ? 13.174 9.171 -8.479 1.00 86.94 178 LEU A C 1
ATOM 1373 O O . LEU A 1 178 ? 12.050 8.704 -8.672 1.00 86.94 178 LEU A O 1
ATOM 1377 N N . TRP A 1 179 ? 13.610 9.566 -7.281 1.00 85.75 179 TRP A N 1
ATOM 1378 C CA . TRP A 1 179 ? 12.795 9.558 -6.064 1.00 85.75 179 TRP A CA 1
ATOM 1379 C C . TRP A 1 179 ? 12.316 10.966 -5.750 1.00 85.75 179 TRP A C 1
ATOM 1381 O O . TRP A 1 179 ? 13.131 11.877 -5.568 1.00 85.75 179 TRP A O 1
ATOM 1391 N N . VAL A 1 180 ? 10.998 11.144 -5.740 1.00 83.56 180 VAL A N 1
ATOM 1392 C CA . VAL A 1 180 ? 10.346 12.440 -5.560 1.00 83.56 180 VAL A CA 1
ATOM 1393 C C . VAL A 1 180 ? 9.007 12.216 -4.876 1.00 83.56 180 VAL A C 1
ATOM 1395 O O . VAL A 1 180 ? 8.328 11.222 -5.125 1.00 83.56 180 VAL A O 1
ATOM 1398 N N . GLU A 1 181 ? 8.618 13.171 -4.045 1.00 81.88 181 GLU A N 1
ATOM 1399 C CA . GLU A 1 181 ? 7.281 13.246 -3.475 1.00 81.88 181 GLU A CA 1
ATOM 1400 C C . GLU A 1 181 ? 6.199 13.272 -4.572 1.00 81.88 181 GLU A C 1
ATOM 1402 O O . GLU A 1 181 ? 6.327 13.980 -5.579 1.00 81.88 181 GLU A O 1
ATOM 1407 N N . ASP A 1 182 ? 5.111 12.529 -4.354 1.00 81.00 182 ASP A N 1
ATOM 1408 C CA . ASP A 1 182 ? 4.023 12.340 -5.324 1.00 81.00 182 ASP A CA 1
ATOM 1409 C C . ASP A 1 182 ? 3.425 13.668 -5.815 1.00 81.00 182 ASP A C 1
ATOM 1411 O O . ASP A 1 182 ? 3.198 13.857 -7.010 1.00 81.00 182 ASP A O 1
ATOM 1415 N N . ALA A 1 183 ? 3.311 14.652 -4.915 1.00 80.88 183 ALA A N 1
ATOM 1416 C CA . ALA A 1 183 ? 2.821 15.998 -5.214 1.00 80.88 183 ALA A CA 1
ATOM 1417 C C . ALA A 1 183 ? 3.622 16.733 -6.308 1.00 80.88 183 ALA A C 1
ATOM 1419 O O . ALA A 1 183 ? 3.136 17.706 -6.885 1.00 80.88 183 ALA A O 1
ATOM 1420 N N . ARG A 1 184 ? 4.859 16.302 -6.586 1.00 78.31 184 ARG A N 1
ATOM 1421 C CA . ARG A 1 184 ? 5.776 16.934 -7.547 1.00 78.31 184 ARG A CA 1
ATOM 1422 C C . ARG A 1 184 ? 6.114 16.035 -8.733 1.00 78.31 184 ARG A C 1
ATOM 1424 O O . ARG A 1 184 ? 6.868 16.459 -9.609 1.00 78.31 184 ARG A O 1
ATOM 1431 N N . SER A 1 185 ? 5.556 14.827 -8.795 1.00 80.19 185 SER A N 1
ATOM 1432 C CA . SER A 1 185 ? 5.829 13.848 -9.853 1.00 80.19 185 SER A CA 1
ATOM 1433 C C . SER A 1 185 ? 5.610 14.432 -11.257 1.00 80.19 185 SER A C 1
ATOM 1435 O O . SER A 1 185 ? 6.491 14.347 -12.116 1.00 80.19 185 SER A O 1
ATOM 1437 N N . GLU A 1 186 ? 4.499 15.142 -11.471 1.00 83.62 186 GLU A N 1
ATOM 1438 C CA . GLU A 1 186 ? 4.177 15.771 -12.757 1.00 83.62 186 GLU A CA 1
ATOM 1439 C C . GLU A 1 186 ? 5.158 16.870 -13.187 1.00 83.62 186 GLU A C 1
ATOM 1441 O O . GLU A 1 186 ? 5.397 17.052 -14.384 1.00 83.62 186 GLU A O 1
ATOM 1446 N N . GLU A 1 187 ? 5.714 17.637 -12.244 1.00 83.12 187 GLU A N 1
ATOM 1447 C CA . GLU A 1 187 ? 6.685 18.692 -12.557 1.00 83.12 187 GLU A CA 1
ATOM 1448 C C . GLU A 1 187 ? 7.973 18.076 -13.112 1.00 83.12 187 GLU A C 1
ATOM 1450 O O . GLU A 1 187 ? 8.557 18.580 -14.074 1.00 83.12 187 GLU A O 1
ATOM 1455 N N . ILE A 1 188 ? 8.399 16.964 -12.515 1.00 83.00 188 ILE A N 1
ATOM 1456 C CA . ILE A 1 188 ? 9.633 16.269 -12.872 1.00 83.00 188 ILE A CA 1
ATOM 1457 C C . ILE A 1 188 ? 9.496 15.588 -14.224 1.00 83.00 188 ILE A C 1
ATOM 1459 O O . ILE A 1 188 ? 10.387 15.737 -15.056 1.00 83.00 188 ILE A O 1
ATOM 1463 N N . VAL A 1 189 ? 8.360 14.941 -14.497 1.00 83.88 189 VAL A N 1
ATOM 1464 C CA . VAL A 1 189 ? 8.095 14.326 -15.806 1.00 83.88 189 VAL A CA 1
ATOM 1465 C C . VAL A 1 189 ? 8.169 15.350 -16.942 1.00 83.88 189 VAL A C 1
ATOM 1467 O O . VAL A 1 189 ? 8.688 15.031 -18.003 1.00 83.88 189 VAL A O 1
ATOM 1470 N N . ARG A 1 190 ? 7.732 16.601 -16.733 1.00 83.56 190 ARG A N 1
ATOM 1471 C CA . ARG A 1 190 ? 7.836 17.664 -17.757 1.00 83.56 190 ARG A CA 1
ATOM 1472 C C . ARG A 1 190 ? 9.268 18.142 -18.019 1.00 83.56 190 ARG A C 1
ATOM 1474 O O . ARG A 1 190 ? 9.501 18.794 -19.034 1.00 83.56 190 ARG A O 1
ATOM 1481 N N . LYS A 1 191 ? 10.202 17.896 -17.096 1.00 78.56 191 LYS A N 1
ATOM 1482 C CA . LYS A 1 191 ? 11.614 18.305 -17.215 1.00 78.56 191 LYS A CA 1
ATOM 1483 C C . LYS A 1 191 ? 12.498 17.238 -17.871 1.00 78.56 191 LYS A C 1
ATOM 1485 O O . LYS A 1 191 ? 13.621 17.570 -18.264 1.00 78.56 191 LYS A O 1
ATOM 1490 N N . ILE A 1 192 ? 12.008 15.998 -17.951 1.00 80.31 192 ILE A N 1
ATOM 1491 C CA . ILE A 1 192 ? 12.645 14.846 -18.613 1.00 80.31 192 ILE A CA 1
ATOM 1492 C C . ILE A 1 192 ? 12.351 14.893 -20.112 1.00 80.31 192 ILE A C 1
ATOM 1494 O O . ILE A 1 192 ? 13.317 14.719 -20.892 1.00 80.31 192 ILE A O 1
#

Nearest PDB structures (foldseek):
  3mhy-assembly1_C  TM=7.757E-01  e=1.330E-05  Azospirillum brasilense
  2xbp-assembly1_A  TM=7.657E-01  e=2.899E-05  Synechococcus elongatus PCC 7942 = FACHB-805
  7p4v-assembly1_A  TM=7.751E-01  e=3.414E-04  Methanothermococcus thermolithotrophicus DSM 2095
  3ta1-assembly1_D  TM=7.817E-01  e=4.148E-04  Archaeoglobus fulgidus DSM 4304
  1vfj-assembly1_A  TM=7.882E-01  e=5.739E-04  Thermus thermophilus